Protein AF-A0A2E7P1J6-F1 (afdb_monomer)

Radius of gyration: 19.63 Å; Cα contacts (8 Å, |Δi|>4): 884; chains: 1; bounding box: 52×34×56 Å

Solvent-accessible surface area (backbone atoms only — not comparable to full-atom values): 12004 Å² total; per-residue (Å²): 83,51,63,49,62,40,80,44,77,60,47,75,57,63,41,79,48,47,21,48,86,37,53,67,9,29,45,28,32,47,81,33,56,98,42,47,33,33,41,32,59,37,90,90,64,21,20,37,4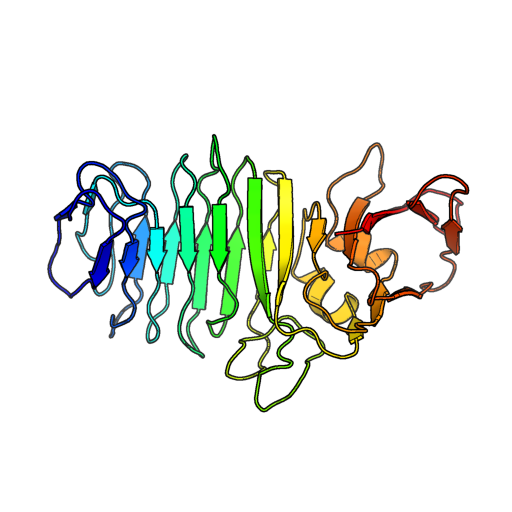2,40,32,28,33,62,23,39,75,40,62,52,40,27,43,32,31,14,39,70,22,32,23,37,43,33,32,24,55,48,41,18,47,42,32,48,26,33,68,76,15,49,31,40,41,34,29,57,19,9,80,51,68,48,21,34,38,39,48,29,34,11,27,30,31,35,40,38,52,27,36,39,36,36,39,36,39,34,14,22,5,37,77,10,90,70,28,53,41,69,38,48,10,11,36,73,73,35,44,67,12,67,64,34,38,42,23,67,55,33,52,16,32,44,32,40,40,45,49,28,66,50,45,46,40,81,61,42,20,90,36,30,29,17,28,41,28,43,35,46,47,72,38,73,51,19,34,38,35,42,42,54,64,31,30,46,43,21,16,24,86,40,92,75,83,20,11,32,26,33,41,32,26,37,92,57,43,46,84,44,81,49,73,64,85,72,35,47,74,46,75,46,88,98,61,56,37,37,39,26,25,44,82,85,72,44,66,45,15,33,40,37,56,43,76,108

Foldseek 3Di:
DDQEEEEAEFAQDQEEDARPDHYAYEYEPAAWDDWEKEAEPAPPPFIPITRRNNYHYHRHAEYHGYQHEEYEYYGDQAAYEYEYHHQAYAYEYEHNAHPDDEHEYHQLHYNAYAYDYAADHYEYEFELQCCEPVHGHQEGHNNDHNHHHYQAEHQQRYAYEYEYDNADLEHELVRYLQRAARYAEDEPQNDANYEYEDELVSQLSHFYDDDDQEGEYEYEYAPRYHYDYDYDDQKDWDDDPPAQKIFIADPVRDTHYMYHYDYD

Structure (mmCIF, N/CA/C/O backbone):
data_AF-A0A2E7P1J6-F1
#
_entry.id   AF-A0A2E7P1J6-F1
#
loop_
_atom_site.group_PDB
_atom_site.id
_atom_site.type_symbol
_atom_site.label_atom_id
_atom_site.label_alt_id
_atom_site.label_comp_id
_atom_site.label_asym_id
_atom_site.label_entity_id
_atom_site.label_seq_id
_atom_site.pdbx_PDB_ins_code
_atom_site.Cartn_x
_atom_site.Cartn_y
_atom_site.Cartn_z
_atom_site.occupancy
_atom_site.B_iso_or_equiv
_atom_site.auth_seq_id
_atom_site.auth_comp_id
_atom_site.auth_asym_id
_atom_site.auth_atom_id
_atom_site.pdbx_PDB_model_num
ATOM 1 N N . GLY A 1 1 ? 4.516 -8.876 -24.650 1.00 94.25 1 GLY A N 1
ATOM 2 C CA . GLY A 1 1 ? 4.424 -10.133 -23.935 1.00 94.25 1 GLY A CA 1
ATOM 3 C C . GLY A 1 1 ? 3.497 -11.011 -24.723 1.00 94.25 1 GLY A C 1
ATOM 4 O O . GLY A 1 1 ? 3.455 -10.906 -25.951 1.00 94.25 1 GLY A O 1
ATOM 5 N N . SER A 1 2 ? 2.804 -11.882 -24.017 1.00 95.31 2 SER A N 1
ATOM 6 C CA . SER A 1 2 ? 1.833 -12.849 -24.479 1.00 95.31 2 SER A CA 1
ATOM 7 C C . SER A 1 2 ? 0.409 -12.278 -24.350 1.00 95.31 2 SER A C 1
ATOM 9 O O . SER A 1 2 ? 0.192 -11.077 -24.490 1.00 95.31 2 SER A O 1
ATOM 11 N N . ALA A 1 3 ? -0.590 -13.147 -24.197 1.00 95.69 3 ALA A N 1
ATOM 12 C CA . ALA A 1 3 ? -1.958 -12.752 -23.848 1.00 95.69 3 ALA A CA 1
ATOM 13 C C . ALA A 1 3 ? -2.278 -12.997 -22.359 1.00 95.69 3 ALA A C 1
ATOM 15 O O . ALA A 1 3 ? -3.401 -12.742 -21.924 1.00 95.69 3 ALA A O 1
ATOM 16 N N . GLY A 1 4 ? -1.333 -13.580 -21.613 1.00 96.44 4 GLY A N 1
ATOM 17 C CA . GLY A 1 4 ? -1.418 -13.771 -20.168 1.00 96.44 4 GLY A CA 1
ATOM 18 C C . GLY A 1 4 ? -0.622 -12.701 -19.427 1.00 96.44 4 GLY A C 1
ATOM 19 O O . GLY A 1 4 ? -0.021 -11.840 -20.049 1.00 96.44 4 GLY A O 1
ATOM 20 N N . SER A 1 5 ? -0.615 -12.770 -18.096 1.00 97.81 5 SER A N 1
ATOM 21 C CA . SER A 1 5 ? 0.181 -11.858 -17.270 1.00 97.81 5 SER A CA 1
ATOM 22 C C . SER A 1 5 ? 1.670 -12.185 -17.371 1.00 97.81 5 SER A C 1
ATOM 24 O O . SER A 1 5 ? 2.091 -13.261 -16.941 1.00 97.81 5 SER A O 1
ATOM 26 N N . ASP A 1 6 ? 2.459 -11.246 -17.878 1.00 98.06 6 ASP A N 1
ATOM 27 C CA . ASP A 1 6 ? 3.909 -11.353 -17.964 1.00 98.06 6 ASP A CA 1
ATOM 28 C C . ASP A 1 6 ? 4.623 -10.447 -16.951 1.00 98.06 6 ASP A C 1
ATOM 30 O O . ASP A 1 6 ? 4.123 -9.398 -16.535 1.00 98.06 6 ASP A O 1
ATOM 34 N N . THR A 1 7 ? 5.853 -10.828 -16.605 1.00 98.19 7 THR A N 1
ATOM 35 C CA . THR A 1 7 ? 6.785 -9.976 -15.858 1.00 98.19 7 THR A CA 1
ATOM 36 C C . THR A 1 7 ? 7.995 -9.670 -16.728 1.00 98.19 7 THR A C 1
ATOM 38 O O . THR A 1 7 ? 8.726 -10.573 -17.138 1.00 98.19 7 THR A O 1
ATOM 41 N N . PHE A 1 8 ? 8.229 -8.388 -16.983 1.00 98.69 8 PHE A N 1
ATOM 42 C CA . PHE A 1 8 ? 9.415 -7.884 -17.662 1.00 98.69 8 PHE A CA 1
ATOM 43 C C . PHE A 1 8 ? 10.420 -7.406 -16.623 1.00 98.69 8 PHE A C 1
ATOM 45 O O . PHE A 1 8 ? 10.102 -6.531 -15.825 1.00 98.69 8 PHE A O 1
ATOM 52 N N . TYR A 1 9 ? 11.639 -7.935 -16.653 1.00 98.50 9 TYR A N 1
ATOM 53 C CA . TYR A 1 9 ? 12.737 -7.393 -15.857 1.00 98.50 9 TYR A CA 1
ATOM 54 C C . TYR A 1 9 ? 13.474 -6.333 -16.669 1.00 98.50 9 TYR A C 1
ATOM 56 O O . TYR A 1 9 ? 14.020 -6.633 -17.735 1.00 98.50 9 TYR A O 1
ATOM 64 N N . ALA A 1 10 ? 13.455 -5.100 -16.172 1.00 98.25 10 ALA A N 1
ATOM 65 C CA . ALA A 1 10 ? 14.107 -3.973 -16.810 1.00 98.25 10 ALA A CA 1
ATOM 66 C C . ALA A 1 10 ? 15.633 -4.037 -16.670 1.00 98.25 10 ALA A C 1
ATOM 68 O O . ALA A 1 10 ? 16.184 -4.738 -15.818 1.00 98.25 10 ALA A O 1
ATOM 69 N N . ASN A 1 11 ? 16.310 -3.310 -17.551 1.00 97.12 11 ASN A N 1
ATOM 70 C CA . ASN A 1 11 ? 17.756 -3.135 -17.570 1.00 97.12 11 ASN A CA 1
ATOM 71 C C . ASN A 1 11 ? 18.074 -1.700 -18.014 1.00 97.12 11 ASN A C 1
ATOM 73 O O . ASN A 1 11 ? 17.169 -0.938 -18.321 1.00 97.12 11 ASN A O 1
ATOM 77 N N . SER A 1 12 ? 19.354 -1.351 -18.112 1.00 96.75 12 SER A N 1
ATOM 78 C CA . SER A 1 12 ? 19.800 0.015 -18.416 1.00 96.75 12 SER A CA 1
ATOM 79 C C . SER A 1 12 ? 19.530 0.529 -19.839 1.00 96.75 12 SER A C 1
ATOM 81 O O . SER A 1 12 ? 19.856 1.681 -20.137 1.00 96.75 12 SER A O 1
ATOM 83 N N . ALA A 1 13 ? 18.991 -0.291 -20.746 1.00 98.00 13 ALA A N 1
ATOM 84 C CA . ALA A 1 13 ? 18.590 0.168 -22.072 1.00 98.00 13 ALA A CA 1
ATOM 85 C C . ALA A 1 13 ? 17.269 0.948 -22.005 1.00 98.00 13 ALA A C 1
ATOM 87 O O . ALA A 1 13 ? 16.435 0.678 -21.156 1.00 98.00 13 ALA A O 1
ATOM 88 N N . ALA A 1 14 ? 17.039 1.863 -22.950 1.00 98.06 14 ALA A N 1
ATOM 89 C CA . ALA A 1 14 ? 15.722 2.472 -23.125 1.00 98.06 14 ALA A CA 1
ATOM 90 C C . ALA A 1 14 ? 14.781 1.469 -23.813 1.00 98.06 14 ALA A C 1
ATOM 92 O O . ALA A 1 14 ? 14.935 1.179 -25.005 1.00 98.06 14 ALA A O 1
ATOM 93 N N . ASN A 1 15 ? 13.829 0.918 -23.064 1.00 98.44 15 ASN A N 1
ATOM 94 C CA . ASN A 1 15 ? 12.966 -0.168 -23.509 1.00 98.44 15 ASN A CA 1
ATOM 95 C C . ASN A 1 15 ? 11.578 0.315 -23.951 1.00 98.44 15 ASN A C 1
ATOM 97 O O . ASN A 1 15 ? 11.028 1.316 -23.490 1.00 98.44 15 ASN A O 1
ATOM 101 N N . VAL A 1 16 ? 10.953 -0.481 -24.817 1.00 98.00 16 VAL A N 1
ATOM 102 C CA . VAL A 1 16 ? 9.510 -0.416 -25.068 1.00 98.00 16 VAL A CA 1
ATOM 103 C C . VAL A 1 16 ? 8.899 -1.694 -24.513 1.00 98.00 16 VAL A C 1
ATOM 105 O O . VAL A 1 16 ? 8.920 -2.738 -25.168 1.00 98.00 16 VAL A O 1
ATOM 108 N N . PHE A 1 17 ? 8.368 -1.626 -23.294 1.00 98.38 17 PHE A N 1
ATOM 109 C CA . PHE A 1 17 ? 7.662 -2.748 -22.687 1.00 98.38 17 PHE A CA 1
ATOM 110 C C . PHE A 1 17 ? 6.234 -2.786 -23.211 1.00 98.38 17 PHE A C 1
ATOM 112 O O . PHE A 1 17 ? 5.425 -1.902 -22.935 1.00 98.38 17 PHE A O 1
ATOM 119 N N . ASN A 1 18 ? 5.926 -3.821 -23.984 1.00 97.75 18 ASN A N 1
ATOM 120 C CA . ASN A 1 18 ? 4.584 -4.080 -24.483 1.00 97.75 18 ASN A CA 1
ATOM 121 C C . ASN A 1 18 ? 4.053 -5.335 -23.794 1.00 97.75 18 ASN A C 1
ATOM 123 O O . ASN A 1 18 ? 4.638 -6.393 -24.003 1.00 97.75 18 ASN A O 1
ATOM 127 N N . GLY A 1 19 ? 2.988 -5.220 -23.001 1.00 97.12 19 GLY A N 1
ATOM 128 C CA . GLY A 1 19 ? 2.327 -6.329 -22.305 1.00 97.12 19 GLY A CA 1
ATOM 129 C C . GLY A 1 19 ? 1.715 -7.334 -23.275 1.00 97.12 19 GLY A C 1
ATOM 130 O O . GLY A 1 19 ? 2.044 -8.512 -23.251 1.00 97.12 19 GLY A O 1
ATOM 131 N N . GLY A 1 20 ? 1.031 -6.846 -24.307 1.00 95.56 20 GLY A N 1
ATOM 132 C CA . GLY A 1 20 ? 0.382 -7.667 -25.323 1.00 95.56 20 GLY A CA 1
ATOM 133 C C . GLY A 1 20 ? -1.121 -7.419 -25.351 1.00 95.56 20 GLY A C 1
ATOM 134 O O . GLY A 1 20 ? -1.580 -6.307 -25.098 1.00 95.56 20 GLY A O 1
ATOM 135 N N . ALA A 1 21 ? -1.894 -8.436 -25.735 1.00 88.44 21 ALA A N 1
ATOM 136 C CA . ALA A 1 21 ? -3.334 -8.296 -25.985 1.00 88.44 21 ALA A CA 1
ATOM 137 C C . ALA A 1 21 ? -4.217 -8.493 -24.735 1.00 88.44 21 ALA A C 1
ATOM 139 O O . ALA A 1 21 ? -5.440 -8.404 -24.832 1.00 88.44 21 ALA A O 1
ATOM 140 N N . GLY A 1 22 ? -3.622 -8.786 -23.581 1.00 85.38 22 GLY A N 1
ATOM 141 C CA . GLY A 1 22 ? -4.321 -9.032 -22.325 1.00 85.38 22 GLY A CA 1
ATOM 142 C C . GLY A 1 22 ? -3.350 -9.498 -21.247 1.00 85.38 22 GLY A C 1
ATOM 143 O O . GLY A 1 22 ? -2.177 -9.692 -21.537 1.00 85.38 22 GLY A O 1
ATOM 144 N N . GLY A 1 23 ? -3.862 -9.694 -20.032 1.00 91.50 23 GLY A N 1
ATOM 145 C CA . GLY A 1 23 ? -3.048 -10.000 -18.856 1.00 91.50 23 GLY A CA 1
ATOM 146 C C . GLY A 1 23 ? -2.915 -8.810 -17.908 1.00 91.50 23 GLY A C 1
ATOM 147 O O . GLY A 1 23 ? -3.362 -7.701 -18.194 1.00 91.50 23 GLY A O 1
ATOM 148 N N . SER A 1 24 ? -2.346 -9.071 -16.734 1.00 95.62 24 SER A N 1
ATOM 149 C CA . SER A 1 24 ? -1.928 -8.044 -15.777 1.00 95.62 24 SER A CA 1
ATOM 150 C C . SER A 1 24 ? -0.404 -7.995 -15.784 1.00 95.62 24 SER A C 1
ATOM 152 O O . SER A 1 24 ? 0.263 -8.644 -14.978 1.00 95.62 24 SER A O 1
ATOM 154 N N . ASP A 1 25 ? 0.133 -7.289 -16.774 1.00 98.38 25 ASP A N 1
ATOM 155 C CA . ASP A 1 25 ? 1.567 -7.254 -17.042 1.00 98.38 25 ASP A CA 1
ATOM 156 C C . ASP A 1 25 ? 2.313 -6.329 -16.084 1.00 98.38 25 ASP A C 1
ATOM 158 O O . ASP A 1 25 ? 1.836 -5.244 -15.733 1.00 98.38 25 ASP A O 1
ATOM 162 N N . THR A 1 26 ? 3.513 -6.753 -15.691 1.00 98.75 26 THR A N 1
ATOM 163 C CA . THR A 1 26 ? 4.356 -6.068 -14.708 1.00 98.75 26 THR A CA 1
ATOM 164 C C . THR A 1 26 ? 5.701 -5.708 -15.309 1.00 98.75 26 THR A C 1
ATOM 166 O O . THR A 1 26 ? 6.393 -6.575 -15.839 1.00 98.75 26 THR A O 1
ATOM 169 N N . VAL A 1 27 ? 6.117 -4.451 -15.167 1.00 98.88 27 VAL A N 1
ATOM 170 C CA . VAL A 1 27 ? 7.527 -4.083 -15.343 1.00 98.88 27 VAL A CA 1
ATOM 171 C C . VAL A 1 27 ? 8.195 -4.033 -13.976 1.00 98.88 27 VAL A C 1
ATOM 173 O O . VAL A 1 27 ? 7.730 -3.352 -13.061 1.00 98.88 27 VAL A O 1
ATOM 176 N N . SER A 1 28 ? 9.278 -4.787 -13.844 1.00 98.81 28 SER A N 1
ATOM 177 C CA . SER A 1 28 ? 10.055 -4.955 -12.628 1.00 98.81 28 SER A CA 1
ATOM 178 C C . SER A 1 28 ? 11.430 -4.319 -12.766 1.00 98.81 28 SER A C 1
ATOM 180 O O . SER A 1 28 ? 12.240 -4.719 -13.603 1.00 98.81 28 SER A O 1
ATOM 182 N N . TYR A 1 29 ? 11.711 -3.372 -11.877 1.00 98.81 29 TYR A N 1
ATOM 183 C CA . TYR A 1 29 ? 13.023 -2.760 -11.685 1.00 98.81 29 TYR A CA 1
ATOM 184 C C . TYR A 1 29 ? 13.810 -3.423 -10.550 1.00 98.81 29 TYR A C 1
ATOM 186 O O . TYR A 1 29 ? 14.772 -2.835 -10.056 1.00 98.81 29 TYR A O 1
ATOM 194 N N . LEU A 1 30 ? 13.428 -4.640 -10.135 1.00 98.69 30 LEU A N 1
ATOM 195 C CA . LEU A 1 30 ? 13.953 -5.341 -8.956 1.00 98.69 30 LEU A CA 1
ATOM 196 C C . LEU A 1 30 ? 15.486 -5.322 -8.860 1.00 98.69 30 LEU A C 1
ATOM 198 O O . LEU A 1 30 ? 16.040 -5.157 -7.771 1.00 98.69 30 LEU A O 1
ATOM 202 N N . TYR A 1 31 ? 16.162 -5.467 -10.001 1.00 98.12 31 TYR A N 1
ATOM 203 C CA . TYR A 1 31 ? 17.618 -5.569 -10.099 1.00 98.12 31 TYR A CA 1
ATOM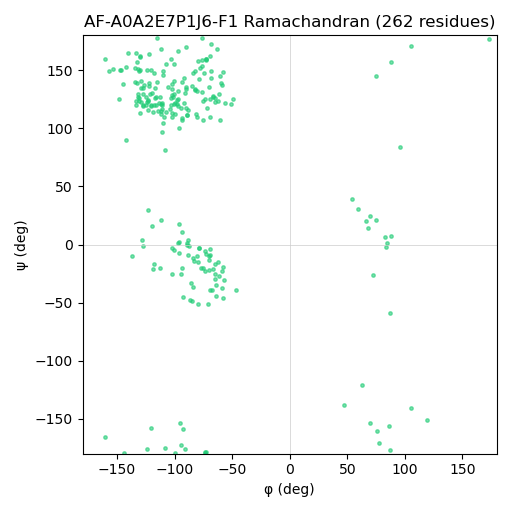 204 C C . TYR A 1 31 ? 18.335 -4.251 -10.418 1.00 98.12 31 TYR A C 1
ATOM 206 O O . TYR A 1 31 ? 19.559 -4.262 -10.530 1.00 98.12 31 TYR A O 1
ATOM 214 N N . SER A 1 32 ? 17.617 -3.128 -10.532 1.00 98.19 32 SER A N 1
ATOM 215 C CA . SER A 1 32 ? 18.233 -1.828 -10.821 1.00 98.19 32 SER A CA 1
ATOM 216 C C . SER A 1 32 ? 19.235 -1.443 -9.738 1.00 98.19 32 SER A C 1
ATOM 218 O O . SER A 1 32 ? 18.974 -1.630 -8.544 1.00 98.19 32 SER A O 1
ATOM 220 N N . THR A 1 33 ? 20.376 -0.891 -10.150 1.00 97.12 33 THR A N 1
ATOM 221 C CA . THR A 1 33 ? 21.454 -0.438 -9.262 1.00 97.12 33 THR A CA 1
ATOM 222 C C . THR A 1 33 ? 21.961 0.951 -9.659 1.00 97.12 33 THR A C 1
ATOM 224 O O . THR A 1 33 ? 21.695 1.458 -10.746 1.00 97.12 33 THR A O 1
ATOM 227 N N . GLY A 1 34 ? 22.712 1.597 -8.764 1.00 95.38 34 GLY A N 1
ATOM 228 C CA . GLY A 1 34 ? 23.424 2.846 -9.049 1.00 95.38 34 GLY A CA 1
ATOM 229 C C . GLY A 1 34 ? 22.609 4.122 -8.826 1.00 95.38 34 GLY A C 1
ATOM 230 O O . GLY A 1 34 ? 23.029 4.963 -8.040 1.00 95.38 34 GLY A O 1
ATOM 231 N N . SER A 1 35 ? 21.474 4.302 -9.504 1.00 97.50 35 SER A N 1
ATOM 232 C CA . SER A 1 35 ? 20.640 5.515 -9.388 1.00 97.50 35 SER A CA 1
ATOM 233 C C . SER A 1 35 ? 19.173 5.182 -9.149 1.00 97.50 35 SER A C 1
ATOM 235 O O . SER A 1 35 ? 18.691 4.160 -9.625 1.00 97.50 35 SER A O 1
ATOM 237 N N . ALA A 1 36 ? 18.471 6.067 -8.436 1.00 98.50 36 ALA A N 1
ATOM 238 C CA . ALA A 1 36 ? 17.036 5.950 -8.198 1.00 98.50 36 ALA A CA 1
ATOM 239 C C . ALA A 1 36 ? 16.244 5.896 -9.513 1.00 98.50 36 ALA A C 1
ATOM 241 O O . ALA A 1 36 ? 16.634 6.515 -10.510 1.00 98.50 36 ALA A O 1
ATOM 242 N N . ILE A 1 37 ? 15.121 5.182 -9.486 1.00 98.81 37 ILE A N 1
ATOM 243 C CA . ILE A 1 37 ? 14.233 5.015 -10.638 1.00 98.81 37 ILE A CA 1
ATOM 244 C C . ILE A 1 37 ? 12.924 5.766 -10.424 1.00 98.81 37 ILE A C 1
ATOM 246 O O . ILE A 1 37 ? 12.409 5.874 -9.310 1.00 98.81 37 ILE A O 1
ATOM 250 N N . THR A 1 38 ? 12.369 6.286 -11.511 1.00 98.81 38 THR A N 1
ATOM 251 C CA . THR A 1 38 ? 11.013 6.831 -11.570 1.00 98.81 38 THR A CA 1
ATOM 252 C C . THR A 1 38 ? 10.286 6.175 -12.731 1.00 98.81 38 THR A C 1
ATOM 254 O O . THR A 1 38 ? 10.712 6.313 -13.874 1.00 98.81 38 THR A O 1
ATOM 257 N N . ALA A 1 39 ? 9.187 5.484 -12.450 1.00 98.81 39 ALA A N 1
ATOM 258 C CA . ALA A 1 39 ? 8.377 4.787 -13.439 1.00 98.81 39 ALA A CA 1
ATOM 259 C C . ALA A 1 39 ? 6.912 5.217 -13.318 1.00 98.81 39 ALA A C 1
ATOM 261 O O . ALA A 1 39 ? 6.340 5.211 -12.226 1.00 98.81 39 ALA A O 1
ATOM 262 N N . SER A 1 40 ? 6.303 5.600 -14.440 1.00 98.62 40 SER A N 1
ATOM 263 C CA . SER A 1 40 ? 4.919 6.064 -14.486 1.00 98.62 40 SER A CA 1
ATOM 264 C C . SER A 1 40 ? 4.133 5.411 -15.618 1.00 98.62 40 SER A C 1
ATOM 266 O O . SER A 1 40 ? 4.492 5.536 -16.789 1.00 98.62 40 SER A O 1
ATOM 268 N N . LEU A 1 41 ? 3.021 4.762 -15.266 1.00 98.44 41 LEU A N 1
ATOM 269 C CA . LEU A 1 41 ? 2.065 4.178 -16.213 1.00 98.44 41 LEU A CA 1
ATOM 270 C C . LEU A 1 41 ? 1.130 5.225 -16.837 1.00 98.44 41 LEU A C 1
ATOM 272 O O . LEU A 1 41 ? 0.298 4.882 -17.684 1.00 98.44 41 LEU A O 1
ATOM 276 N N . VAL A 1 42 ? 1.234 6.495 -16.427 1.00 97.06 42 VAL A N 1
ATOM 277 C CA . VAL A 1 42 ? 0.508 7.597 -17.064 1.00 97.06 42 VAL A CA 1
ATOM 278 C C . VAL A 1 42 ? 0.958 7.698 -18.518 1.00 97.06 42 VAL A C 1
ATOM 280 O O . VAL A 1 42 ? 2.152 7.747 -18.818 1.00 97.06 42 VAL A O 1
ATOM 283 N N . SER A 1 43 ? -0.011 7.734 -19.434 1.00 94.25 43 SER A N 1
ATOM 284 C CA . SER A 1 43 ? 0.247 7.753 -20.874 1.00 94.25 43 SER A CA 1
ATOM 285 C C . SER A 1 43 ? 1.251 8.846 -21.254 1.00 94.25 43 SER A C 1
ATOM 287 O O . SER A 1 43 ? 1.002 10.031 -21.037 1.00 94.25 43 SER A O 1
ATOM 289 N N . GLY A 1 44 ? 2.370 8.440 -21.857 1.00 92.06 44 GLY A N 1
ATOM 290 C CA . GLY A 1 44 ? 3.431 9.337 -22.321 1.00 92.06 44 GLY A CA 1
ATOM 291 C C . GLY A 1 44 ? 4.450 9.769 -21.260 1.00 92.06 44 GLY A C 1
ATOM 292 O O . GLY A 1 44 ? 5.389 10.472 -21.619 1.00 92.06 44 GLY A O 1
ATOM 293 N N . ALA A 1 45 ? 4.306 9.358 -19.995 1.00 95.56 45 ALA A N 1
ATOM 294 C CA . ALA A 1 45 ? 5.275 9.677 -18.945 1.00 95.56 45 ALA A CA 1
ATOM 295 C C . ALA A 1 45 ? 6.510 8.760 -18.997 1.00 95.56 45 ALA A C 1
ATOM 297 O O . ALA A 1 45 ? 7.633 9.256 -19.037 1.00 95.56 45 ALA A O 1
ATOM 298 N N . GLY A 1 46 ? 6.303 7.437 -19.043 1.00 96.75 46 GLY A N 1
ATOM 299 C CA . GLY A 1 46 ? 7.389 6.463 -19.173 1.00 96.75 46 GLY A CA 1
ATOM 300 C C . GLY A 1 46 ? 8.279 6.357 -17.930 1.00 96.75 46 GLY A C 1
ATOM 301 O O . GLY A 1 46 ? 7.833 6.575 -16.798 1.00 96.75 46 GLY A O 1
ATOM 302 N N . GLY A 1 47 ? 9.527 5.948 -18.141 1.00 98.38 47 GLY A N 1
ATOM 303 C CA . GLY A 1 47 ? 10.547 5.807 -17.110 1.00 98.38 47 GLY A CA 1
ATOM 304 C C . GLY A 1 47 ? 11.667 6.850 -17.213 1.00 98.38 47 GLY A C 1
ATOM 305 O O . GLY A 1 47 ? 12.036 7.318 -18.294 1.00 98.38 47 GLY A O 1
ATOM 306 N N . SER A 1 48 ? 12.240 7.210 -16.065 1.00 98.31 48 SER A N 1
ATOM 307 C CA . SER A 1 48 ? 13.410 8.085 -15.957 1.00 98.31 48 SER A CA 1
ATOM 308 C C . SER A 1 48 ? 14.296 7.696 -14.770 1.00 98.31 48 SER A C 1
ATOM 310 O O . SER A 1 48 ? 13.802 7.205 -13.756 1.00 98.31 48 SER A O 1
ATOM 312 N N . GLY A 1 49 ? 15.604 7.946 -14.886 1.00 97.62 49 GLY A N 1
ATOM 313 C CA . GLY A 1 49 ? 16.588 7.616 -13.849 1.00 97.62 49 GLY A CA 1
ATOM 314 C C . GLY A 1 49 ? 16.920 6.121 -13.776 1.00 97.62 49 GLY A C 1
ATOM 315 O O . GLY A 1 49 ? 16.065 5.273 -14.021 1.00 97.62 49 GLY A O 1
ATOM 316 N N . GLY A 1 50 ? 18.180 5.803 -13.460 1.00 97.25 50 GLY A N 1
ATOM 317 C CA . GLY A 1 50 ? 18.672 4.421 -13.390 1.00 97.25 50 GLY A CA 1
ATOM 318 C C . GLY A 1 50 ? 18.265 3.586 -14.609 1.00 97.25 50 GLY A C 1
ATOM 319 O O . GLY A 1 50 ? 18.254 4.086 -15.736 1.00 97.25 50 GLY A O 1
ATOM 320 N N . ASP A 1 51 ? 17.865 2.341 -14.356 1.00 98.56 51 ASP A N 1
ATOM 321 C CA . ASP A 1 51 ? 17.386 1.419 -15.392 1.00 98.56 51 ASP A CA 1
ATOM 322 C C . ASP A 1 51 ? 16.014 1.790 -15.973 1.00 98.56 51 ASP A C 1
ATOM 324 O O . ASP A 1 51 ? 15.621 1.222 -16.977 1.00 98.56 51 ASP A O 1
ATOM 328 N N . ALA A 1 52 ? 15.284 2.753 -15.399 1.00 98.56 52 ALA A N 1
ATOM 329 C CA . ALA A 1 52 ? 14.035 3.232 -15.994 1.00 98.56 52 ALA A CA 1
ATOM 330 C C . ALA A 1 52 ? 14.266 4.251 -17.120 1.00 98.56 52 ALA A C 1
ATOM 332 O O . ALA A 1 52 ? 13.322 4.646 -17.800 1.00 98.56 52 ALA A O 1
ATOM 333 N N . SER A 1 53 ? 15.496 4.740 -17.311 1.00 98.50 53 SER A N 1
ATOM 334 C CA . SER A 1 53 ? 15.782 5.873 -18.192 1.00 98.50 53 SER A CA 1
ATOM 335 C C . SER A 1 53 ? 15.394 5.635 -19.656 1.00 98.50 53 SER A C 1
ATOM 337 O O . SER A 1 53 ? 16.117 4.985 -20.407 1.00 98.50 53 SER A O 1
ATOM 339 N N . GLY A 1 54 ? 14.320 6.296 -20.098 1.00 98.25 54 GLY A N 1
ATOM 340 C CA . GLY A 1 54 ? 13.846 6.233 -21.482 1.00 98.25 54 GLY A CA 1
ATOM 341 C C . GLY A 1 54 ? 12.883 5.078 -21.753 1.00 98.25 54 GLY A C 1
ATOM 342 O O . GLY A 1 54 ? 12.507 4.873 -22.907 1.00 98.25 54 GLY A O 1
ATOM 343 N N . ASP A 1 55 ? 12.468 4.354 -20.713 1.00 98.75 55 ASP A N 1
ATOM 344 C CA . ASP A 1 55 ? 11.486 3.286 -20.842 1.00 98.75 55 ASP A CA 1
ATOM 345 C C . ASP A 1 55 ? 10.093 3.825 -21.182 1.00 98.75 55 ASP A C 1
ATOM 347 O O . ASP A 1 55 ? 9.680 4.909 -20.763 1.00 98.75 55 ASP A O 1
ATOM 351 N N . SER A 1 56 ? 9.328 3.026 -21.918 1.00 98.38 56 SER A N 1
ATOM 352 C CA . SER A 1 56 ? 7.926 3.288 -22.237 1.00 98.38 56 SER A CA 1
ATOM 353 C C . SER A 1 56 ? 7.077 2.038 -22.046 1.00 98.38 56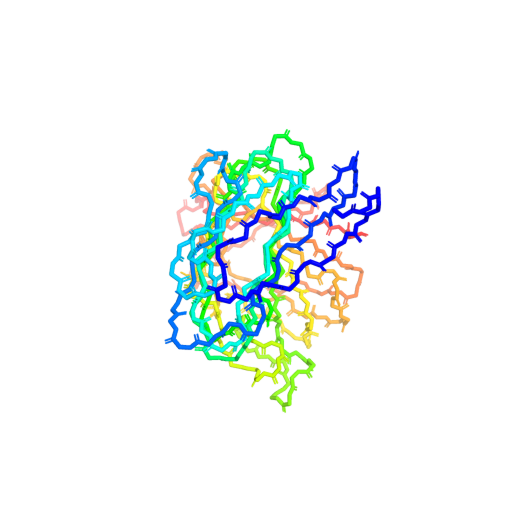 SER A C 1
ATOM 355 O O . SER A 1 56 ? 7.558 0.911 -22.185 1.00 98.38 56 SER A O 1
ATOM 357 N N . TYR A 1 57 ? 5.798 2.249 -21.730 1.00 98.19 57 TYR A N 1
ATOM 358 C CA . TYR A 1 57 ? 4.886 1.186 -21.319 1.00 98.19 57 TYR A CA 1
ATOM 359 C C . TYR A 1 57 ? 3.641 1.164 -22.204 1.00 98.19 57 TYR A C 1
ATOM 361 O O . TYR A 1 57 ? 2.943 2.169 -22.345 1.00 98.19 57 TYR A O 1
ATOM 369 N N . VAL A 1 58 ? 3.340 0.001 -22.776 1.00 96.38 58 VAL A N 1
ATOM 370 C CA . VAL A 1 58 ? 2.136 -0.264 -23.569 1.00 96.38 58 VAL A CA 1
ATOM 371 C C . VAL A 1 58 ? 1.460 -1.502 -22.999 1.00 96.38 58 VAL A C 1
ATOM 373 O O . VAL A 1 58 ? 2.061 -2.569 -22.973 1.00 96.38 58 VAL A O 1
ATOM 376 N N . GLY A 1 59 ? 0.218 -1.375 -22.531 1.00 95.44 59 GLY A N 1
ATOM 377 C CA . GLY A 1 59 ? -0.508 -2.506 -21.939 1.00 95.44 59 GLY A CA 1
ATOM 378 C C . GLY A 1 59 ? 0.089 -3.026 -20.625 1.00 95.44 59 GLY A C 1
ATOM 379 O O . GLY A 1 59 ? -0.181 -4.157 -20.259 1.00 95.44 59 GLY A O 1
ATOM 380 N N . ILE A 1 60 ? 0.900 -2.226 -19.922 1.00 98.19 60 ILE A N 1
ATOM 381 C CA . ILE A 1 60 ? 1.441 -2.579 -18.602 1.00 98.19 60 ILE A CA 1
ATOM 382 C C . ILE A 1 60 ? 0.491 -2.074 -17.517 1.00 98.19 60 ILE A C 1
ATOM 384 O O . ILE A 1 60 ? 0.095 -0.906 -17.534 1.00 98.19 60 ILE A O 1
ATOM 388 N N . ALA A 1 61 ? 0.139 -2.950 -16.578 1.00 97.19 61 ALA A N 1
ATOM 389 C CA . ALA A 1 61 ? -0.778 -2.646 -15.482 1.00 97.19 61 ALA A CA 1
ATOM 390 C C . ALA A 1 61 ? -0.051 -2.401 -14.155 1.00 97.19 61 ALA A C 1
ATOM 392 O O . ALA A 1 61 ? -0.576 -1.695 -13.296 1.00 97.19 61 ALA A O 1
ATOM 393 N N . ASN A 1 62 ? 1.146 -2.965 -13.984 1.00 98.56 62 ASN A N 1
ATOM 394 C CA . ASN A 1 62 ? 1.812 -3.043 -12.690 1.00 98.56 62 ASN A CA 1
ATOM 395 C C . ASN A 1 62 ? 3.268 -2.580 -12.767 1.00 98.56 62 ASN A C 1
ATOM 397 O O . ASN A 1 62 ? 3.944 -2.752 -13.785 1.00 98.56 62 ASN A O 1
ATOM 401 N N . LEU A 1 63 ? 3.765 -2.055 -11.648 1.00 98.88 63 LEU A N 1
ATOM 402 C CA . LEU A 1 63 ? 5.163 -1.674 -11.476 1.00 98.88 63 LEU A CA 1
ATOM 403 C C . LEU A 1 63 ? 5.724 -2.278 -10.189 1.00 98.88 63 LEU A C 1
ATOM 405 O O . LEU A 1 63 ? 5.123 -2.188 -9.116 1.00 98.88 63 LEU A O 1
ATOM 409 N N . GLU A 1 64 ? 6.920 -2.842 -10.288 1.00 98.88 64 GLU A N 1
ATOM 410 C CA . GLU A 1 64 ? 7.713 -3.290 -9.147 1.00 98.88 64 GLU A CA 1
ATOM 411 C C . GLU A 1 6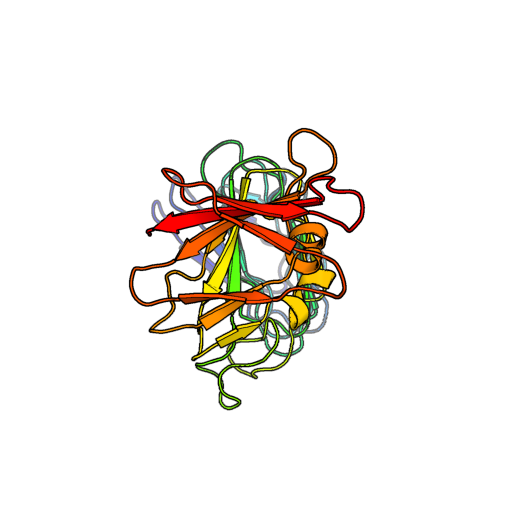4 ? 9.011 -2.477 -9.082 1.00 98.88 64 GLU A C 1
ATOM 413 O O . GLU A 1 64 ? 9.739 -2.365 -10.069 1.00 98.88 64 GLU A O 1
ATOM 418 N N . GLY A 1 65 ? 9.276 -1.877 -7.920 1.00 98.75 65 GLY A N 1
ATOM 419 C CA . GLY A 1 65 ? 10.472 -1.077 -7.664 1.00 98.75 65 GLY A CA 1
ATOM 420 C C . GLY A 1 65 ? 11.740 -1.918 -7.512 1.00 98.75 65 GLY A C 1
ATOM 421 O O . GLY A 1 65 ? 11.721 -3.146 -7.590 1.00 98.75 65 GLY A O 1
ATOM 422 N N . SER A 1 66 ? 12.861 -1.244 -7.267 1.00 98.62 66 SER A N 1
ATOM 423 C CA . SER A 1 66 ? 14.151 -1.900 -7.044 1.00 98.62 66 SER A CA 1
ATOM 424 C C . SER A 1 66 ? 14.326 -2.385 -5.610 1.00 98.62 66 SER A C 1
ATOM 426 O O . SER A 1 66 ? 13.845 -1.768 -4.662 1.00 98.62 66 SER A O 1
ATOM 428 N N . ALA A 1 67 ? 15.073 -3.478 -5.440 1.00 98.50 67 ALA A N 1
ATOM 429 C CA . ALA A 1 67 ? 15.543 -3.912 -4.129 1.00 98.50 67 ALA A CA 1
ATOM 430 C C . ALA A 1 67 ? 16.781 -3.141 -3.629 1.00 98.50 67 ALA A C 1
ATOM 432 O O . ALA A 1 67 ? 17.110 -3.235 -2.447 1.00 98.50 67 ALA A O 1
ATOM 433 N N . ASN A 1 68 ? 17.474 -2.408 -4.508 1.00 98.38 68 ASN A N 1
ATOM 434 C CA . ASN A 1 68 ? 18.788 -1.817 -4.226 1.00 98.38 68 ASN A CA 1
ATOM 435 C C . ASN A 1 68 ? 18.812 -0.286 -4.304 1.00 98.38 68 ASN A C 1
ATOM 437 O O . ASN A 1 68 ? 19.724 0.329 -3.755 1.00 98.38 68 ASN A O 1
ATOM 441 N N . VAL A 1 69 ? 17.858 0.328 -5.005 1.00 98.69 69 VAL A N 1
ATOM 442 C CA . VAL A 1 69 ? 17.776 1.785 -5.179 1.00 98.69 69 VAL A CA 1
ATOM 443 C C . VAL A 1 69 ? 16.365 2.289 -4.913 1.00 98.69 69 VAL A C 1
ATOM 445 O O . VAL A 1 69 ? 15.387 1.550 -5.025 1.00 98.69 69 VAL A O 1
ATOM 448 N N . ASP A 1 70 ? 16.269 3.569 -4.578 1.00 98.81 70 ASP A N 1
ATOM 449 C CA . ASP A 1 70 ? 15.000 4.248 -4.342 1.00 98.81 70 ASP A CA 1
ATOM 450 C C . ASP A 1 70 ? 14.105 4.220 -5.586 1.00 98.81 70 ASP A C 1
ATOM 452 O O . ASP A 1 70 ? 14.583 4.286 -6.724 1.00 98.81 70 ASP A O 1
ATOM 456 N N . SER A 1 71 ? 12.795 4.123 -5.360 1.00 98.88 71 SER A N 1
ATOM 457 C CA . SER A 1 71 ? 11.806 3.956 -6.427 1.00 98.88 71 SER A CA 1
ATOM 458 C C . SER A 1 71 ? 10.642 4.930 -6.278 1.00 98.88 71 SER A C 1
ATOM 460 O O . SER A 1 71 ? 9.978 4.971 -5.246 1.00 98.88 71 SER A O 1
ATOM 462 N N . THR A 1 72 ? 10.340 5.678 -7.337 1.00 98.88 72 THR A N 1
ATOM 463 C CA . THR A 1 72 ? 9.080 6.424 -7.463 1.00 98.88 72 THR A CA 1
ATOM 464 C C . THR A 1 72 ? 8.194 5.732 -8.490 1.00 98.88 72 THR A C 1
ATOM 466 O O . THR A 1 72 ? 8.538 5.686 -9.669 1.00 98.88 72 THR A O 1
ATOM 469 N N . LEU A 1 73 ? 7.061 5.183 -8.055 1.00 98.94 73 LEU A N 1
ATOM 470 C CA . LEU A 1 73 ? 6.144 4.404 -8.888 1.00 98.94 73 LEU A CA 1
ATOM 471 C C . LEU A 1 73 ? 4.793 5.114 -8.978 1.00 98.94 73 LEU A C 1
ATOM 473 O O . LEU A 1 73 ? 4.183 5.428 -7.957 1.00 98.94 73 LEU A O 1
ATOM 477 N N . THR A 1 74 ? 4.319 5.365 -10.195 1.00 98.75 74 THR A N 1
ATOM 478 C CA . THR A 1 74 ? 3.029 6.021 -10.442 1.00 98.75 74 THR A CA 1
ATOM 479 C C . THR A 1 74 ? 2.144 5.152 -11.332 1.00 98.75 74 THR A C 1
ATOM 481 O O . THR A 1 74 ? 2.527 4.796 -12.446 1.00 98.75 74 THR A O 1
ATOM 484 N N . GLY A 1 75 ? 0.960 4.813 -10.831 1.00 98.31 75 GLY A N 1
ATOM 485 C CA . GLY A 1 75 ? -0.118 4.159 -11.563 1.00 98.31 75 GLY A CA 1
ATOM 486 C C . GLY A 1 75 ? -0.817 5.089 -12.558 1.00 98.31 75 GLY A C 1
ATOM 487 O O . GLY A 1 75 ? -0.451 6.253 -12.731 1.00 98.31 75 GLY A O 1
ATOM 488 N N . ASN A 1 76 ? -1.827 4.569 -13.240 1.00 97.00 76 ASN A N 1
ATOM 489 C CA . ASN A 1 76 ? -2.697 5.301 -14.151 1.00 97.00 76 ASN A CA 1
ATOM 490 C C . ASN A 1 76 ? -4.160 5.219 -13.677 1.00 97.00 76 ASN A C 1
ATOM 492 O O . ASN A 1 76 ? -4.424 5.079 -12.493 1.00 97.00 76 ASN A O 1
ATOM 496 N N . SER A 1 77 ? -5.130 5.414 -14.572 1.00 96.75 77 SER A N 1
ATOM 497 C CA . SER A 1 77 ? -6.559 5.407 -14.221 1.00 96.75 77 SER A CA 1
ATOM 498 C C . SER A 1 77 ? -7.214 4.017 -14.270 1.00 96.75 77 SER A C 1
ATOM 500 O O . SER A 1 77 ? -8.437 3.901 -14.101 1.00 96.75 77 SER A O 1
ATOM 502 N N . ALA A 1 78 ? -6.432 2.970 -14.546 1.00 96.12 78 ALA A N 1
ATOM 503 C CA . ALA A 1 78 ? -6.831 1.573 -14.408 1.00 96.12 78 ALA A CA 1
ATOM 504 C C . ALA A 1 78 ? -6.334 1.021 -13.064 1.00 96.12 78 ALA A C 1
ATOM 506 O O . ALA A 1 78 ? -5.492 1.636 -12.430 1.00 96.12 78 ALA A O 1
ATOM 507 N N . ALA A 1 79 ? -6.831 -0.144 -12.649 1.00 97.06 79 ALA A N 1
ATOM 508 C CA . ALA A 1 79 ? -6.319 -0.819 -11.461 1.00 97.06 79 ALA A CA 1
ATOM 509 C C . ALA A 1 79 ? -4.842 -1.198 -11.637 1.00 97.06 79 ALA A C 1
ATOM 511 O O . ALA A 1 79 ? -4.498 -1.926 -12.575 1.00 97.06 79 ALA A O 1
ATOM 512 N N . ASN A 1 80 ? -3.989 -0.735 -10.724 1.00 98.31 80 ASN A N 1
ATOM 513 C CA . ASN A 1 80 ? -2.559 -1.025 -10.746 1.00 98.31 80 ASN A CA 1
ATOM 514 C C . ASN A 1 80 ? -2.105 -1.800 -9.512 1.00 98.31 80 ASN A C 1
ATOM 516 O O . ASN A 1 80 ? -2.587 -1.570 -8.407 1.00 98.31 80 ASN A O 1
ATOM 520 N N . VAL A 1 81 ? -1.098 -2.658 -9.674 1.00 98.69 81 VAL A N 1
ATOM 521 C CA . VAL A 1 81 ? -0.310 -3.176 -8.549 1.00 98.69 81 VAL A CA 1
ATOM 522 C C . VAL A 1 81 ? 1.038 -2.463 -8.522 1.00 98.69 81 VAL A C 1
ATOM 524 O O . VAL A 1 81 ? 1.841 -2.599 -9.446 1.00 98.69 81 VAL A O 1
ATOM 527 N N . LEU A 1 82 ? 1.301 -1.714 -7.453 1.00 98.88 82 LEU A N 1
ATOM 528 C CA . LEU A 1 82 ? 2.553 -0.995 -7.224 1.00 98.88 82 LEU A CA 1
ATOM 529 C C . LEU A 1 82 ? 3.272 -1.613 -6.028 1.00 98.88 82 LEU A C 1
ATOM 531 O O . LEU A 1 82 ? 2.720 -1.675 -4.929 1.00 98.88 82 LEU A O 1
ATOM 535 N N . SER A 1 83 ? 4.497 -2.089 -6.233 1.00 98.88 83 SER A N 1
ATOM 536 C CA . SER A 1 83 ? 5.223 -2.847 -5.210 1.00 98.88 83 SER A CA 1
ATOM 537 C C . SER A 1 83 ? 6.572 -2.224 -4.868 1.00 98.88 83 SER A C 1
ATOM 539 O O . SER A 1 83 ? 7.429 -2.079 -5.739 1.00 98.88 83 SER A O 1
ATOM 541 N N . ALA A 1 84 ? 6.776 -1.908 -3.589 1.00 98.62 84 ALA A N 1
ATOM 542 C CA . ALA A 1 84 ? 8.087 -1.574 -3.040 1.00 98.62 84 ALA A CA 1
ATOM 543 C C . ALA A 1 84 ? 8.915 -2.849 -2.810 1.00 98.62 84 ALA A C 1
ATOM 545 O O . ALA A 1 84 ? 8.365 -3.931 -2.580 1.00 98.62 84 ALA A O 1
ATOM 546 N N . ARG A 1 85 ? 10.244 -2.730 -2.875 1.00 98.31 85 ARG A N 1
ATOM 547 C CA . ARG A 1 85 ? 11.190 -3.842 -2.688 1.00 98.31 85 ARG A CA 1
ATOM 548 C C . ARG A 1 85 ? 12.412 -3.397 -1.898 1.00 98.31 85 ARG A C 1
ATOM 550 O O . ARG A 1 85 ? 12.672 -2.207 -1.760 1.00 98.31 85 ARG A O 1
ATOM 557 N N . GLY A 1 86 ? 13.178 -4.368 -1.404 1.00 97.12 86 GLY A N 1
ATOM 558 C CA . GLY A 1 86 ? 14.419 -4.133 -0.662 1.00 97.12 86 GLY A CA 1
ATOM 559 C C . GLY A 1 86 ? 14.199 -3.916 0.833 1.00 97.12 86 GLY A C 1
ATOM 560 O O . GLY A 1 86 ? 13.087 -4.031 1.339 1.00 97.12 86 GLY A O 1
ATOM 561 N N . THR A 1 87 ? 15.277 -3.626 1.559 1.00 96.31 87 THR A N 1
ATOM 562 C CA . THR A 1 87 ? 15.246 -3.438 3.025 1.00 96.31 87 THR A CA 1
ATOM 563 C C . THR A 1 87 ? 15.664 -2.041 3.471 1.00 96.31 87 THR A C 1
ATOM 565 O O . THR A 1 87 ? 15.378 -1.655 4.598 1.00 96.31 87 THR A O 1
ATOM 568 N N . ALA A 1 88 ? 16.326 -1.278 2.598 1.00 96.31 88 ALA A N 1
ATOM 569 C CA . ALA A 1 88 ? 16.863 0.051 2.898 1.00 96.31 88 ALA A CA 1
ATOM 570 C C . ALA A 1 88 ? 16.446 1.126 1.877 1.00 96.31 88 ALA A C 1
ATOM 572 O O . ALA A 1 88 ? 16.896 2.264 1.966 1.00 96.31 88 ALA A O 1
ATOM 573 N N . THR A 1 89 ? 15.607 0.774 0.902 1.00 98.31 89 THR A N 1
ATOM 574 C CA . THR A 1 89 ? 15.140 1.691 -0.146 1.00 98.31 89 THR A CA 1
ATOM 575 C C . THR A 1 89 ? 14.103 2.668 0.395 1.00 98.31 89 THR A C 1
ATOM 577 O O . THR A 1 89 ? 13.292 2.320 1.260 1.00 98.31 89 THR A O 1
ATOM 580 N N . THR A 1 90 ? 14.102 3.879 -0.154 1.00 98.75 90 THR A N 1
ATOM 581 C CA . THR A 1 90 ? 13.030 4.856 0.016 1.00 98.75 90 THR A CA 1
ATOM 582 C C . THR A 1 90 ? 12.127 4.834 -1.209 1.00 98.75 90 THR A C 1
ATOM 584 O O . THR A 1 90 ? 12.576 5.063 -2.331 1.00 98.75 90 THR A O 1
ATOM 587 N N . ASN A 1 91 ? 10.840 4.562 -1.006 1.00 98.88 91 ASN A N 1
ATOM 588 C CA . ASN A 1 91 ? 9.878 4.386 -2.082 1.00 98.88 91 ASN A CA 1
ATOM 589 C C . ASN A 1 91 ? 8.710 5.361 -1.958 1.00 98.88 91 ASN A C 1
ATOM 591 O O . ASN A 1 91 ? 8.167 5.586 -0.873 1.00 98.88 91 ASN A O 1
ATOM 595 N N . VAL A 1 92 ? 8.296 5.907 -3.097 1.00 98.88 92 VAL A N 1
ATOM 596 C CA . VAL A 1 92 ? 7.108 6.752 -3.230 1.00 98.88 92 VAL A CA 1
ATOM 597 C C . VAL A 1 92 ? 6.164 6.083 -4.216 1.00 98.88 92 VAL A C 1
ATOM 599 O O . VAL A 1 92 ? 6.534 5.857 -5.365 1.00 98.88 92 VAL A O 1
ATOM 602 N N . LEU A 1 93 ? 4.958 5.738 -3.772 1.00 98.88 93 LEU A N 1
ATOM 603 C CA . LEU A 1 93 ? 3.962 5.054 -4.595 1.00 98.88 93 LEU A CA 1
ATOM 604 C C . LEU A 1 93 ? 2.701 5.915 -4.717 1.00 98.88 93 LEU A C 1
ATOM 606 O O . LEU A 1 93 ? 2.165 6.380 -3.708 1.00 98.88 93 LEU A O 1
ATOM 610 N N . SER A 1 94 ? 2.216 6.098 -5.946 1.00 98.25 94 SER A N 1
ATOM 611 C CA . SER A 1 94 ? 1.013 6.877 -6.258 1.00 98.25 94 SER A CA 1
ATOM 612 C C . SER A 1 94 ? 0.067 6.111 -7.180 1.00 98.25 94 SER A C 1
ATOM 614 O O . SER A 1 94 ? 0.496 5.677 -8.241 1.00 98.25 94 SER A O 1
ATOM 616 N N . GLY A 1 95 ? -1.205 5.944 -6.804 1.00 93.12 95 GLY A N 1
ATOM 617 C CA . GLY A 1 95 ? -2.144 5.056 -7.518 1.00 93.12 95 GLY A CA 1
ATOM 618 C C . GLY A 1 95 ? -2.687 5.574 -8.847 1.00 93.12 95 GLY A C 1
ATOM 619 O O . GLY A 1 95 ? -3.165 4.788 -9.641 1.00 93.12 95 GLY A O 1
ATOM 620 N N . GLY A 1 96 ? -2.645 6.883 -9.115 1.00 89.38 96 GLY A N 1
ATOM 621 C CA . GLY A 1 96 ? -3.262 7.465 -10.321 1.00 89.38 96 GLY A CA 1
ATOM 622 C C . GLY A 1 96 ? -4.802 7.505 -10.302 1.00 89.38 96 GLY A C 1
ATOM 623 O O . GLY A 1 96 ? -5.381 8.429 -10.874 1.00 89.38 96 GLY A O 1
ATOM 624 N N . GLY A 1 97 ? -5.452 6.607 -9.552 1.00 92.19 97 GLY A N 1
ATOM 625 C CA . GLY A 1 97 ? -6.873 6.631 -9.216 1.00 92.19 97 GLY A CA 1
ATOM 626 C C . GLY A 1 97 ? -7.717 5.770 -10.143 1.00 92.19 97 GLY A C 1
ATOM 627 O O . GLY A 1 97 ? -8.332 6.283 -11.084 1.00 92.19 97 GLY A O 1
ATOM 628 N N . ALA A 1 98 ? -7.783 4.473 -9.847 1.00 93.19 98 ALA A N 1
ATOM 629 C CA . ALA A 1 98 ? -8.540 3.504 -10.623 1.00 93.19 98 ALA A CA 1
ATOM 630 C C . ALA A 1 98 ? -10.030 3.872 -10.771 1.00 93.19 98 ALA A C 1
ATOM 632 O O . ALA A 1 98 ? -10.794 3.976 -9.809 1.00 93.19 98 ALA A O 1
ATOM 633 N N . SER A 1 99 ? -10.477 4.002 -12.021 1.00 94.12 99 SER A N 1
ATOM 634 C CA . SER A 1 99 ? -11.895 4.194 -12.375 1.00 94.12 99 SER A CA 1
ATOM 635 C C . SER A 1 99 ? -12.736 2.918 -12.224 1.00 94.12 99 SER A C 1
ATOM 637 O O . SER A 1 99 ? -13.956 2.982 -12.076 1.00 94.12 99 SER A O 1
ATOM 639 N N . SER A 1 100 ? -12.083 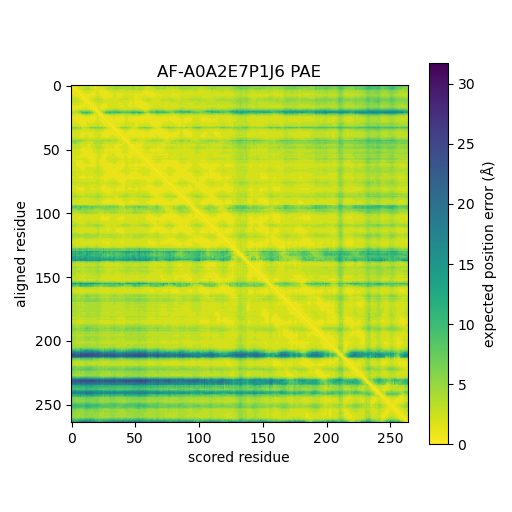1.756 -12.260 1.00 94.81 100 SER A N 1
ATOM 640 C CA . SER A 1 100 ? -12.658 0.438 -11.995 1.00 94.81 100 SER A CA 1
ATOM 641 C C . SER A 1 100 ? -11.567 -0.505 -11.488 1.00 94.81 100 SER A C 1
ATOM 643 O O . SER A 1 100 ? -10.400 -0.349 -11.850 1.00 94.81 100 SER A O 1
ATOM 645 N N . GLY A 1 101 ? -11.949 -1.488 -10.671 1.00 96.25 101 GLY A N 1
ATOM 646 C CA . GLY A 1 101 ? -10.992 -2.326 -9.949 1.00 96.25 101 GLY A CA 1
ATOM 647 C C . GLY A 1 101 ? -10.373 -1.594 -8.755 1.00 96.25 101 GLY A C 1
ATOM 648 O O . GLY A 1 101 ? -10.945 -0.622 -8.261 1.00 96.25 101 GLY A O 1
ATOM 649 N N . THR A 1 102 ? -9.233 -2.094 -8.281 1.00 97.75 102 THR A N 1
ATOM 650 C CA . THR A 1 102 ? -8.579 -1.620 -7.057 1.00 97.75 102 THR A CA 1
ATOM 651 C C . THR A 1 102 ? -7.103 -1.373 -7.314 1.00 97.75 102 THR A C 1
ATOM 653 O O . THR A 1 102 ? -6.418 -2.278 -7.789 1.00 97.75 102 THR A O 1
ATOM 656 N N . ASP A 1 103 ? -6.609 -0.198 -6.933 1.00 98.44 103 ASP A N 1
ATOM 657 C CA . ASP A 1 103 ? -5.170 0.042 -6.840 1.00 98.44 103 ASP A CA 1
ATOM 658 C C . ASP A 1 103 ? -4.612 -0.681 -5.613 1.00 98.44 103 ASP A C 1
ATOM 660 O O . ASP A 1 103 ? -5.094 -0.503 -4.492 1.00 98.44 103 ASP A O 1
ATOM 664 N N . VAL A 1 104 ? -3.604 -1.524 -5.821 1.00 98.69 104 VAL A N 1
ATOM 665 C CA . VAL A 1 104 ? -2.958 -2.322 -4.780 1.00 98.69 104 VAL A CA 1
ATOM 666 C C . VAL A 1 104 ? -1.543 -1.812 -4.553 1.00 98.69 104 VAL A C 1
ATOM 668 O O . VAL A 1 104 ? -0.703 -1.832 -5.450 1.00 98.69 104 VAL A O 1
ATOM 671 N N . PHE A 1 105 ? -1.257 -1.412 -3.320 1.00 98.81 105 PHE A N 1
ATOM 672 C CA . PHE A 1 105 ? 0.050 -0.939 -2.885 1.00 98.81 105 PHE A CA 1
ATOM 673 C C . PHE A 1 105 ? 0.680 -1.984 -1.971 1.00 98.81 105 PHE A C 1
ATOM 675 O O . PHE A 1 105 ? 0.235 -2.172 -0.840 1.00 98.81 105 PHE A O 1
ATOM 682 N N . ASN A 1 106 ? 1.728 -2.656 -2.439 1.00 98.69 106 ASN A N 1
ATOM 683 C CA . ASN A 1 106 ? 2.474 -3.622 -1.637 1.00 98.69 106 ASN A CA 1
ATOM 684 C C . ASN A 1 106 ? 3.699 -2.939 -1.026 1.00 98.69 106 ASN A C 1
ATOM 686 O O . ASN A 1 106 ? 4.716 -2.762 -1.698 1.00 98.69 106 ASN A O 1
ATOM 690 N N . VAL A 1 107 ? 3.595 -2.562 0.249 1.00 98.44 107 VAL A N 1
ATOM 691 C CA . VAL A 1 107 ? 4.640 -1.847 1.010 1.00 98.44 107 VAL A CA 1
ATOM 692 C C . VAL A 1 107 ? 5.051 -2.605 2.276 1.00 98.44 107 VAL A C 1
ATOM 694 O O . VAL A 1 107 ? 5.469 -2.030 3.278 1.00 98.44 107 VAL A O 1
ATOM 697 N N . VAL A 1 108 ? 4.939 -3.930 2.207 1.00 97.12 108 VAL A N 1
ATOM 698 C CA . VAL A 1 108 ? 5.471 -4.884 3.191 1.00 97.12 108 VAL A CA 1
ATOM 699 C C . VAL A 1 108 ? 7.003 -4.965 3.156 1.00 97.12 108 VAL A C 1
ATOM 701 O O . VAL A 1 108 ? 7.613 -5.324 4.154 1.00 97.12 108 VAL A O 1
ATOM 704 N N . ASP A 1 109 ? 7.625 -4.571 2.042 1.00 96.81 109 ASP A N 1
ATOM 705 C CA . ASP A 1 109 ? 9.074 -4.405 1.879 1.00 96.81 109 ASP A CA 1
ATOM 706 C C . ASP A 1 109 ? 9.450 -2.913 1.779 1.00 96.81 109 ASP A C 1
ATOM 708 O O . ASP A 1 109 ? 8.612 -2.028 1.939 1.00 96.81 109 ASP A O 1
ATOM 712 N N . GLY A 1 110 ? 10.724 -2.615 1.521 1.00 97.00 110 GLY A N 1
ATOM 713 C CA . GLY A 1 110 ? 11.303 -1.272 1.528 1.00 97.00 110 GLY A CA 1
ATOM 714 C C . GLY A 1 110 ? 11.802 -0.873 2.915 1.00 97.00 110 GLY A C 1
ATOM 715 O O . GLY A 1 110 ? 11.363 -1.430 3.923 1.00 97.00 110 GLY A O 1
ATOM 716 N N . GLY A 1 111 ? 12.744 0.069 2.969 1.00 96.44 111 GLY A N 1
ATOM 717 C CA . GLY A 1 111 ? 13.210 0.655 4.230 1.00 96.44 111 GLY A CA 1
ATOM 718 C C . GLY A 1 111 ? 12.342 1.828 4.680 1.00 96.44 111 GLY A C 1
ATOM 719 O O . GLY A 1 111 ? 12.131 2.022 5.870 1.00 96.44 111 GLY A O 1
ATOM 720 N N . HIS A 1 112 ? 11.806 2.580 3.720 1.00 98.38 112 HIS A N 1
ATOM 721 C CA . HIS A 1 112 ? 10.956 3.742 3.935 1.00 98.38 112 HIS A CA 1
ATOM 722 C C . HIS A 1 112 ? 9.939 3.860 2.799 1.00 98.38 112 HIS A C 1
ATOM 724 O O . HIS A 1 112 ? 10.323 3.950 1.640 1.00 98.38 112 HIS A O 1
ATOM 730 N N . ASN A 1 113 ? 8.646 3.914 3.101 1.00 98.81 113 ASN A N 1
ATOM 731 C CA . ASN A 1 113 ? 7.593 3.969 2.090 1.00 98.81 113 ASN A CA 1
ATOM 732 C C . ASN A 1 113 ? 6.644 5.137 2.349 1.00 98.81 113 ASN A C 1
ATOM 734 O O . ASN A 1 113 ? 6.196 5.358 3.477 1.00 98.81 113 ASN A O 1
ATOM 738 N N . SER A 1 114 ? 6.330 5.871 1.287 1.00 98.81 114 SER A N 1
ATOM 739 C CA . SER A 1 114 ? 5.302 6.910 1.271 1.00 98.81 114 SER A CA 1
ATOM 740 C C . SER A 1 114 ? 4.255 6.552 0.224 1.00 98.81 114 SER A C 1
ATOM 742 O O . SER A 1 114 ? 4.578 6.428 -0.958 1.00 98.81 114 SER A O 1
ATOM 744 N N . VAL A 1 115 ? 3.006 6.379 0.651 1.00 98.81 115 VAL A N 1
ATOM 745 C CA . VAL A 1 115 ? 1.896 5.994 -0.229 1.00 98.81 115 VAL A CA 1
ATOM 746 C C . VAL A 1 115 ? 0.905 7.140 -0.335 1.00 98.81 115 VAL A C 1
ATOM 748 O O . VAL A 1 115 ? 0.406 7.639 0.672 1.00 98.81 115 VAL A O 1
ATOM 751 N N . THR A 1 116 ? 0.587 7.538 -1.563 1.00 98.19 116 THR A N 1
ATOM 752 C CA . THR A 1 116 ? -0.534 8.433 -1.861 1.00 98.19 116 THR A CA 1
ATOM 753 C C . THR A 1 116 ? -1.515 7.703 -2.758 1.00 98.19 116 THR A C 1
ATOM 755 O O . THR A 1 116 ? -1.203 7.364 -3.897 1.00 98.19 116 THR A O 1
ATOM 758 N N . VAL A 1 117 ? -2.712 7.440 -2.251 1.00 97.31 117 VAL A N 1
ATOM 759 C CA . VAL A 1 117 ? -3.732 6.777 -3.062 1.00 97.31 117 VAL A CA 1
ATOM 760 C C . VAL A 1 117 ? -4.366 7.744 -4.059 1.00 97.31 117 VAL A C 1
ATOM 762 O O . VAL A 1 117 ? -4.336 8.963 -3.872 1.00 97.31 117 VAL A O 1
ATOM 765 N N . GLY A 1 118 ? -4.965 7.195 -5.112 1.00 95.38 118 GLY A N 1
ATOM 766 C CA . GLY A 1 118 ? -5.838 7.947 -6.006 1.00 95.38 118 GLY A CA 1
ATOM 767 C C . GLY A 1 118 ? -7.313 7.816 -5.615 1.00 95.38 118 GLY A C 1
ATOM 768 O O . GLY A 1 118 ? -7.668 7.246 -4.580 1.00 95.38 118 GLY A O 1
ATOM 769 N N . SER A 1 119 ? -8.195 8.348 -6.460 1.00 95.50 119 SER A N 1
ATOM 770 C CA . SER A 1 119 ? -9.633 8.075 -6.364 1.00 95.50 119 SER A CA 1
ATOM 771 C C . SER A 1 119 ? -9.962 6.599 -6.589 1.00 95.50 119 SER A C 1
ATOM 773 O O . SER A 1 119 ? -9.129 5.842 -7.068 1.00 95.50 119 SER A O 1
ATOM 775 N N . GLY A 1 120 ? -11.198 6.196 -6.296 1.00 96.12 120 GLY A N 1
ATOM 776 C CA . GLY A 1 120 ? -11.636 4.812 -6.492 1.00 96.12 120 GLY A CA 1
ATOM 777 C C . GLY A 1 120 ? -11.321 3.920 -5.294 1.00 96.12 120 GLY A C 1
ATOM 778 O O . GLY A 1 120 ? -11.245 4.399 -4.159 1.00 96.12 120 GLY A O 1
ATOM 779 N N . SER A 1 121 ? -11.220 2.614 -5.537 1.00 97.81 121 SER A N 1
ATOM 780 C CA . SER A 1 121 ? -10.904 1.622 -4.509 1.00 97.81 121 SER A CA 1
ATOM 781 C C . SER A 1 121 ? -9.399 1.420 -4.400 1.00 97.81 121 SER A C 1
ATOM 783 O O . SER A 1 121 ? -8.717 1.234 -5.402 1.00 97.81 121 SER A O 1
ATOM 785 N N . ASN A 1 122 ? -8.892 1.404 -3.172 1.00 98.44 122 ASN A N 1
ATOM 786 C CA . ASN A 1 122 ? -7.474 1.254 -2.879 1.00 98.44 122 ASN A CA 1
ATOM 787 C C . ASN A 1 122 ? -7.269 0.205 -1.781 1.00 98.44 122 ASN A C 1
ATOM 789 O O . ASN A 1 122 ? -7.998 0.185 -0.784 1.00 98.44 122 ASN A O 1
ATOM 793 N N . LEU A 1 123 ? -6.253 -0.635 -1.944 1.00 98.56 123 LEU A N 1
ATOM 794 C CA . LEU A 1 123 ? -5.797 -1.612 -0.964 1.00 98.56 123 LEU A CA 1
ATOM 795 C C . LEU A 1 123 ? -4.313 -1.384 -0.688 1.00 98.56 123 LEU A C 1
ATOM 797 O O . LEU A 1 123 ? -3.487 -1.482 -1.589 1.00 98.56 123 LEU A O 1
ATOM 801 N N . ILE A 1 124 ? -3.966 -1.106 0.562 1.00 98.81 124 ILE A N 1
ATOM 802 C CA . ILE A 1 124 ? -2.586 -0.895 0.994 1.00 98.81 124 ILE A CA 1
ATOM 803 C C . ILE A 1 124 ? -2.199 -2.053 1.900 1.00 98.81 124 ILE A C 1
ATOM 805 O O . ILE A 1 124 ? -2.766 -2.202 2.978 1.00 98.81 124 ILE A O 1
ATOM 809 N N . ASN A 1 125 ? -1.236 -2.857 1.463 1.00 98.62 125 ASN A N 1
ATOM 810 C CA . ASN A 1 125 ? -0.719 -3.995 2.207 1.00 98.62 125 ASN A CA 1
ATOM 811 C C . ASN A 1 125 ? 0.524 -3.580 2.999 1.00 98.62 125 ASN A C 1
ATOM 813 O O . ASN A 1 125 ? 1.545 -3.208 2.411 1.00 98.62 125 ASN A O 1
ATOM 817 N N . VAL A 1 126 ? 0.429 -3.682 4.323 1.00 98.31 126 VAL A N 1
ATOM 818 C CA . VAL A 1 126 ? 1.511 -3.451 5.292 1.00 98.31 126 VAL A CA 1
ATOM 819 C C . VAL A 1 126 ? 1.723 -4.702 6.145 1.00 98.31 126 VAL A C 1
ATOM 821 O O . VAL A 1 126 ? 0.869 -5.585 6.180 1.00 98.31 126 VAL A O 1
ATOM 824 N N . SER A 1 127 ? 2.859 -4.793 6.835 1.00 96.75 127 SER A N 1
ATOM 825 C CA . SER A 1 127 ? 3.173 -5.907 7.735 1.00 96.75 127 SER A CA 1
ATOM 826 C C . SER A 1 127 ? 3.278 -5.419 9.181 1.00 96.75 127 SER A C 1
ATOM 828 O O . SER A 1 127 ? 3.840 -4.355 9.444 1.00 96.75 127 SER A O 1
ATOM 830 N N . ALA A 1 128 ?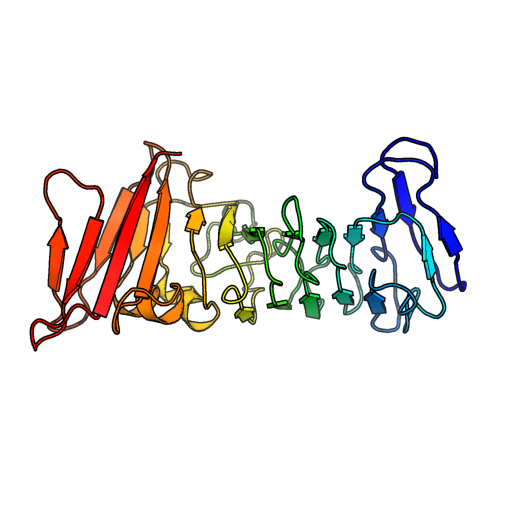 2.748 -6.204 10.123 1.00 95.25 128 ALA A N 1
ATOM 831 C CA . ALA A 1 128 ? 3.002 -6.048 11.561 1.00 95.25 128 ALA A CA 1
ATOM 832 C C . ALA A 1 128 ? 4.237 -6.845 12.036 1.00 95.25 128 ALA A C 1
ATOM 834 O O . ALA A 1 128 ? 4.599 -6.798 13.211 1.00 95.25 128 ALA A O 1
ATO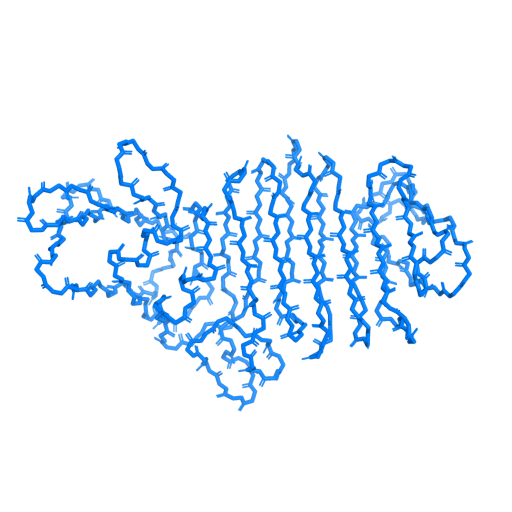M 835 N N . GLY A 1 129 ? 4.911 -7.570 11.137 1.00 91.56 129 GLY A N 1
ATOM 836 C CA . GLY A 1 129 ? 6.223 -8.158 11.387 1.00 91.56 129 GLY A CA 1
ATOM 837 C C . GLY A 1 129 ? 6.250 -9.492 12.123 1.00 91.56 129 GLY A C 1
ATOM 838 O O . GLY A 1 129 ? 7.347 -9.962 12.405 1.00 91.56 129 GLY A O 1
ATOM 839 N N . SER A 1 130 ? 5.123 -10.157 12.408 1.00 90.06 130 SER A N 1
ATOM 840 C CA . SER A 1 130 ? 5.134 -11.430 13.156 1.00 90.06 130 SER A CA 1
ATOM 841 C C . SER A 1 130 ? 5.947 -12.547 12.490 1.00 90.06 130 SER A C 1
ATOM 843 O O . SER A 1 130 ? 6.382 -13.464 13.184 1.00 90.06 130 SER A O 1
ATOM 845 N N . HIS A 1 131 ? 6.159 -12.481 11.174 1.00 83.12 131 HIS A N 1
ATOM 846 C CA . HIS A 1 131 ? 7.019 -13.410 10.431 1.00 83.12 131 HIS A CA 1
ATOM 847 C C . HIS A 1 131 ? 8.494 -12.977 10.372 1.00 83.12 131 HIS A C 1
ATOM 849 O O . HIS A 1 131 ? 9.341 -13.753 9.931 1.00 83.12 131 HIS A O 1
ATOM 855 N N . SER A 1 132 ? 8.816 -11.761 10.817 1.00 86.00 132 SER A N 1
ATOM 856 C CA . SER A 1 132 ? 10.192 -11.276 10.892 1.00 86.00 132 SER A CA 1
ATOM 857 C C . SER A 1 132 ? 10.949 -11.958 12.034 1.00 86.00 132 SER A C 1
ATOM 859 O O . SER A 1 132 ? 10.363 -12.437 13.008 1.00 86.00 132 SER A O 1
ATOM 861 N N . SER A 1 133 ? 12.281 -11.946 11.969 1.00 81.12 133 SER A N 1
ATOM 862 C CA . SER A 1 133 ? 13.127 -12.446 13.062 1.00 81.12 133 SER A CA 1
ATOM 863 C C . SER A 1 133 ? 13.002 -11.630 14.357 1.00 81.12 133 SER A C 1
ATOM 865 O O . SER A 1 133 ? 13.393 -12.118 15.417 1.00 81.12 133 SER A O 1
ATOM 867 N N . ALA A 1 134 ? 12.447 -10.415 14.284 1.00 83.62 134 ALA A N 1
ATOM 868 C CA . ALA A 1 134 ? 12.147 -9.572 15.437 1.00 83.62 134 ALA A CA 1
ATOM 869 C C . ALA A 1 134 ? 10.797 -9.914 16.103 1.00 83.62 134 ALA A C 1
ATOM 871 O O . ALA A 1 134 ? 10.570 -9.509 17.241 1.00 83.62 134 ALA A O 1
ATOM 872 N N . GLY A 1 135 ? 9.933 -10.690 15.435 1.00 84.12 135 GLY A N 1
ATOM 873 C CA . GLY A 1 135 ? 8.565 -10.960 15.876 1.00 84.12 135 GLY A CA 1
ATOM 874 C C . GLY A 1 135 ? 7.611 -9.799 15.593 1.00 84.12 135 GLY A C 1
ATOM 875 O O . GLY A 1 135 ? 7.950 -8.866 14.871 1.00 84.12 135 GLY A O 1
ATOM 876 N N . ALA A 1 136 ? 6.390 -9.875 16.129 1.00 83.25 136 ALA A N 1
ATOM 877 C CA . ALA A 1 136 ? 5.378 -8.845 15.914 1.00 83.25 136 ALA A CA 1
ATOM 878 C C . ALA A 1 136 ? 5.790 -7.532 16.583 1.00 83.25 136 ALA A C 1
ATOM 880 O O . ALA A 1 136 ? 6.096 -7.498 17.777 1.00 83.25 136 ALA A O 1
ATOM 881 N N . GLN A 1 137 ? 5.771 -6.461 15.803 1.00 86.12 137 GLN A N 1
ATOM 882 C CA . GLN A 1 137 ? 6.292 -5.168 16.201 1.00 86.12 137 GLN A CA 1
ATOM 883 C C . GLN A 1 137 ? 5.161 -4.218 16.564 1.00 86.12 137 GLN A C 1
ATOM 885 O O . GLN A 1 137 ? 4.009 -4.369 16.166 1.00 86.12 137 GLN A O 1
ATOM 890 N N . SER A 1 138 ? 5.523 -3.192 17.323 1.00 81.50 138 SER A N 1
ATOM 891 C CA . SER A 1 138 ? 4.604 -2.124 17.687 1.00 81.50 138 SER A CA 1
ATOM 892 C C . SER A 1 138 ? 4.139 -1.299 16.474 1.00 81.50 138 SER A C 1
ATOM 894 O O . SER A 1 138 ? 3.056 -0.741 16.537 1.00 81.50 138 SER A O 1
ATOM 896 N N . ASP A 1 139 ? 4.901 -1.225 15.378 1.00 93.62 139 ASP A N 1
ATOM 897 C CA . ASP A 1 139 ? 4.668 -0.331 14.222 1.00 93.62 139 ASP A CA 1
ATOM 898 C C . ASP A 1 139 ? 4.355 -1.118 12.926 1.00 93.62 139 ASP A C 1
ATOM 900 O O . ASP A 1 139 ? 4.401 -2.347 12.913 1.00 93.62 139 ASP A O 1
ATOM 904 N N . MET A 1 140 ? 4.086 -0.415 11.820 1.00 96.38 140 MET A N 1
ATOM 905 C CA . MET A 1 140 ? 4.126 -0.986 10.468 1.00 96.38 140 MET A CA 1
ATOM 906 C C . MET A 1 140 ? 5.582 -1.166 10.031 1.00 96.38 140 MET A C 1
ATOM 908 O O . MET A 1 140 ? 6.360 -0.205 10.035 1.00 96.38 140 MET A O 1
ATOM 912 N N . VAL A 1 141 ? 5.959 -2.389 9.663 1.00 96.56 141 VAL A N 1
ATOM 913 C CA . VAL A 1 141 ? 7.361 -2.769 9.473 1.00 96.56 141 VAL A CA 1
ATOM 914 C C . VAL A 1 141 ? 7.626 -3.474 8.154 1.00 96.56 141 VAL A C 1
ATOM 916 O O . VAL A 1 141 ? 6.731 -4.021 7.513 1.00 96.56 141 VAL A O 1
ATOM 919 N N . ASN A 1 142 ? 8.903 -3.498 7.779 1.00 96.06 142 ASN A N 1
ATOM 920 C CA . ASN A 1 142 ? 9.394 -4.371 6.730 1.00 96.06 142 ASN A CA 1
ATOM 921 C C . ASN A 1 142 ? 9.279 -5.832 7.199 1.00 96.06 142 ASN A C 1
ATOM 923 O O . ASN A 1 142 ? 9.801 -6.184 8.259 1.00 96.06 142 ASN A O 1
ATOM 927 N N . GLN A 1 143 ? 8.631 -6.685 6.406 1.00 93.19 143 GLN A N 1
ATOM 928 C CA . GLN A 1 143 ? 8.342 -8.079 6.761 1.00 93.19 143 GLN A CA 1
ATOM 929 C C . GLN A 1 143 ? 9.601 -8.925 7.004 1.00 93.19 143 GLN A C 1
ATOM 931 O O . GLN A 1 143 ? 9.568 -9.896 7.757 1.00 93.19 143 GLN A O 1
ATOM 936 N N . THR A 1 144 ? 10.723 -8.557 6.380 1.00 91.94 144 THR A N 1
ATOM 937 C CA . THR A 1 144 ? 11.990 -9.286 6.486 1.00 91.94 144 THR A CA 1
ATOM 938 C C . THR A 1 144 ? 12.788 -8.826 7.702 1.00 91.94 144 THR A C 1
ATOM 940 O O . THR A 1 144 ? 13.292 -9.652 8.464 1.00 91.94 144 THR A O 1
ATOM 943 N N . THR A 1 145 ? 12.927 -7.512 7.896 1.00 93.31 145 THR A N 1
ATOM 944 C CA . THR A 1 145 ? 13.810 -6.949 8.933 1.00 93.31 145 THR A CA 1
ATOM 945 C C . THR A 1 145 ? 13.103 -6.651 10.253 1.00 93.31 145 THR A C 1
ATOM 947 O O . THR A 1 145 ? 13.776 -6.499 11.270 1.00 93.31 145 THR A O 1
ATOM 950 N N . GLY A 1 146 ? 11.773 -6.520 10.254 1.00 93.69 146 GLY A N 1
ATOM 951 C CA . GLY A 1 146 ? 10.998 -6.093 11.422 1.00 93.69 146 GLY A CA 1
ATOM 952 C C . GLY A 1 146 ? 11.236 -4.631 11.824 1.00 93.69 146 GLY A C 1
ATOM 953 O O . GLY A 1 146 ? 10.885 -4.223 12.932 1.00 93.69 146 GLY A O 1
ATOM 954 N N . THR A 1 147 ? 11.856 -3.820 10.965 1.00 93.75 147 THR A N 1
ATOM 955 C CA . THR A 1 147 ? 12.082 -2.388 11.221 1.00 93.75 147 THR A CA 1
ATOM 956 C C . THR A 1 147 ? 10.937 -1.555 10.662 1.00 93.75 147 THR A C 1
ATOM 958 O O . THR A 1 147 ? 10.450 -1.865 9.576 1.00 93.75 147 THR A O 1
ATOM 961 N N . SER A 1 148 ? 10.541 -0.480 11.359 1.00 95.69 148 SER A N 1
ATOM 962 C CA . SER A 1 148 ? 9.544 0.478 10.848 1.00 95.69 148 SER A CA 1
ATOM 963 C C . SER A 1 148 ? 9.901 0.898 9.430 1.00 95.69 148 SER A C 1
ATOM 965 O O . SER A 1 148 ? 11.007 1.391 9.213 1.00 95.69 148 SER A O 1
ATOM 967 N N . ASN A 1 149 ? 8.965 0.738 8.497 1.00 96.94 149 ASN A N 1
ATOM 968 C CA . ASN A 1 149 ? 9.218 1.004 7.083 1.00 96.94 149 ASN A CA 1
ATOM 969 C C . ASN A 1 149 ? 8.210 1.947 6.429 1.00 96.94 149 ASN A C 1
ATOM 971 O O . ASN A 1 149 ? 8.348 2.257 5.250 1.00 96.94 149 ASN A O 1
ATOM 975 N N . ILE A 1 150 ? 7.198 2.417 7.154 1.00 98.44 150 ILE A N 1
ATOM 976 C CA . ILE A 1 150 ? 6.243 3.392 6.630 1.00 98.44 150 ILE A CA 1
ATOM 977 C C . ILE A 1 150 ? 6.599 4.781 7.154 1.00 98.44 150 ILE A C 1
ATOM 979 O O . ILE A 1 150 ? 6.714 4.988 8.363 1.00 98.44 150 ILE A O 1
ATOM 983 N N . ASN A 1 151 ? 6.740 5.732 6.231 1.00 98.31 151 ASN A N 1
ATOM 984 C CA . ASN A 1 151 ? 6.874 7.154 6.533 1.00 98.31 151 ASN A CA 1
ATOM 985 C C . ASN A 1 151 ? 5.506 7.839 6.514 1.00 98.31 151 ASN A C 1
ATOM 987 O O . ASN A 1 151 ? 5.204 8.627 7.407 1.00 98.31 151 ASN A O 1
ATOM 991 N N . SER A 1 152 ? 4.686 7.553 5.498 1.00 98.50 152 SER A N 1
ATOM 992 C CA . SER A 1 152 ? 3.350 8.137 5.373 1.00 98.50 152 SER A CA 1
ATOM 993 C C . SER A 1 152 ? 2.402 7.302 4.512 1.00 98.50 152 SER A C 1
ATOM 995 O O . SER A 1 152 ? 2.810 6.639 3.556 1.00 98.50 152 SER A O 1
ATOM 997 N N . ILE A 1 153 ? 1.112 7.373 4.839 1.00 98.50 153 ILE A N 1
ATOM 998 C CA . ILE A 1 153 ? 0.003 6.860 4.035 1.00 98.50 153 ILE A CA 1
ATOM 999 C C . ILE A 1 153 ? -1.089 7.933 3.965 1.00 98.50 153 ILE A C 1
ATOM 1001 O O . ILE A 1 153 ? -1.671 8.326 4.979 1.00 98.50 153 ILE A O 1
ATOM 1005 N N . SER A 1 154 ? -1.400 8.376 2.750 1.00 97.00 154 SER A N 1
ATOM 1006 C CA . SER A 1 154 ? -2.513 9.275 2.453 1.00 97.00 154 SER A CA 1
ATOM 1007 C C . SER A 1 154 ? -3.598 8.520 1.690 1.00 97.00 154 SER A C 1
ATOM 1009 O O . SER A 1 154 ? -3.435 8.234 0.506 1.00 97.00 154 SER A O 1
ATOM 1011 N N . GLY A 1 155 ? -4.686 8.178 2.386 1.00 93.00 155 GLY A N 1
ATOM 1012 C CA . GLY A 1 155 ? -5.814 7.378 1.894 1.00 93.00 155 GLY A CA 1
ATOM 1013 C C . GLY A 1 155 ? -7.058 8.178 1.483 1.00 93.00 155 GLY A C 1
ATOM 1014 O O . GLY A 1 155 ? -8.028 7.602 0.998 1.00 93.00 155 GLY A O 1
ATOM 1015 N N . GLY A 1 156 ? -7.066 9.499 1.686 1.00 87.25 156 GLY A N 1
ATOM 1016 C CA . GLY A 1 156 ? -8.295 10.306 1.673 1.00 87.25 156 GLY A CA 1
ATOM 1017 C C . GLY A 1 156 ? -8.946 10.565 0.308 1.00 87.25 156 GLY A C 1
ATOM 1018 O O . GLY A 1 156 ? -10.011 11.175 0.273 1.00 87.25 156 GLY A O 1
ATOM 1019 N N . ALA A 1 157 ? -8.329 10.150 -0.802 1.00 87.38 157 ALA A N 1
ATOM 1020 C CA . ALA A 1 157 ? -8.835 10.417 -2.152 1.00 87.38 157 ALA A CA 1
ATOM 1021 C C . ALA A 1 157 ? -9.904 9.413 -2.630 1.00 87.38 157 ALA A C 1
ATOM 1023 O O . ALA A 1 157 ? -10.576 9.676 -3.627 1.00 87.38 157 ALA A O 1
ATOM 1024 N N . GLY A 1 158 ? -10.099 8.293 -1.927 1.00 90.19 158 GLY A N 1
ATOM 1025 C CA . GLY A 1 158 ? -11.016 7.226 -2.327 1.00 90.19 158 GLY A CA 1
ATOM 1026 C C . GLY A 1 158 ? -11.411 6.305 -1.173 1.00 90.19 158 GLY A C 1
ATOM 1027 O O . GLY A 1 158 ? -11.197 6.618 -0.002 1.00 90.19 158 GLY A O 1
ATOM 1028 N N . VAL A 1 159 ? -12.000 5.157 -1.5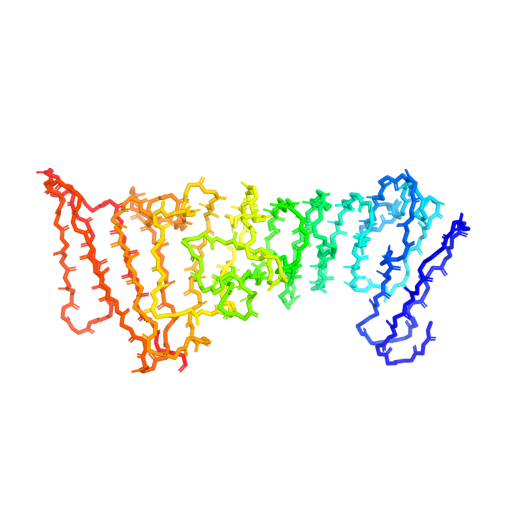12 1.00 95.62 159 VAL A N 1
ATOM 1029 C CA . VAL A 1 159 ? -12.286 4.092 -0.544 1.00 95.62 159 VAL A CA 1
ATOM 1030 C C . VAL A 1 159 ? -10.999 3.318 -0.322 1.00 95.62 159 VAL A C 1
ATOM 1032 O O . VAL A 1 159 ? -10.544 2.596 -1.207 1.00 95.62 159 VAL A O 1
ATOM 1035 N N . THR A 1 160 ? -10.414 3.470 0.860 1.00 97.88 160 THR A N 1
ATOM 1036 C CA . THR A 1 160 ? -9.070 2.962 1.145 1.00 97.88 160 THR A CA 1
ATOM 1037 C C . THR A 1 160 ? -9.105 1.932 2.255 1.00 97.88 160 THR A C 1
ATOM 1039 O O . THR A 1 160 ? -9.501 2.233 3.384 1.00 97.88 160 THR A O 1
ATOM 1042 N N . THR A 1 161 ? -8.652 0.725 1.928 1.00 98.56 161 THR A N 1
ATOM 1043 C CA . THR A 1 161 ? -8.409 -0.345 2.891 1.00 98.56 161 THR A CA 1
ATOM 1044 C C . THR A 1 161 ? -6.928 -0.383 3.242 1.00 98.56 161 THR A C 1
ATOM 1046 O O . THR A 1 161 ? -6.092 -0.566 2.360 1.00 98.56 161 THR A O 1
ATOM 1049 N N . LEU A 1 162 ? -6.601 -0.223 4.522 1.00 98.62 162 LEU A N 1
ATOM 1050 C CA . LEU A 1 162 ? -5.286 -0.535 5.069 1.00 98.62 162 LEU A CA 1
ATOM 1051 C C . LEU A 1 162 ? -5.332 -1.961 5.609 1.00 98.62 162 LEU A C 1
ATOM 1053 O O . LEU A 1 162 ? -5.975 -2.215 6.624 1.00 98.62 162 LEU A O 1
ATOM 1057 N N . HIS A 1 163 ? -4.683 -2.880 4.910 1.00 98.50 163 HIS A N 1
ATOM 1058 C CA . HIS A 1 163 ? -4.646 -4.293 5.246 1.00 98.50 163 HIS A CA 1
ATOM 1059 C C . HIS A 1 163 ? -3.318 -4.654 5.911 1.00 98.50 163 HIS A C 1
ATOM 1061 O O . HIS A 1 163 ? -2.244 -4.355 5.384 1.00 98.50 163 HIS A O 1
ATOM 1067 N N . PHE A 1 164 ? -3.409 -5.317 7.061 1.00 97.12 164 PHE A N 1
ATOM 1068 C CA . PHE A 1 164 ? -2.259 -5.820 7.798 1.00 97.12 164 PHE A CA 1
ATOM 1069 C C . PHE A 1 164 ? -2.055 -7.315 7.564 1.00 97.12 164 PHE A C 1
ATOM 1071 O O . PHE A 1 164 ? -2.897 -8.137 7.923 1.00 97.12 164 PHE A O 1
ATOM 1078 N N . ALA A 1 165 ? -0.881 -7.659 7.046 1.00 93.94 165 ALA A N 1
ATOM 1079 C CA . ALA A 1 165 ? -0.324 -9.000 7.104 1.00 93.94 165 ALA A CA 1
ATOM 1080 C C . ALA A 1 165 ? 0.526 -9.187 8.374 1.00 93.94 165 ALA A C 1
ATOM 1082 O O . ALA A 1 165 ? 0.858 -8.230 9.080 1.00 93.94 165 ALA A O 1
ATOM 1083 N N . ASP A 1 166 ? 0.920 -10.434 8.632 1.00 93.06 166 ASP A N 1
ATOM 1084 C CA . ASP A 1 166 ? 1.892 -10.802 9.669 1.00 93.06 166 ASP A CA 1
ATOM 1085 C C . ASP A 1 166 ? 1.523 -10.271 11.063 1.00 93.06 166 ASP A C 1
ATOM 1087 O O . ASP A 1 166 ? 2.378 -9.798 11.814 1.00 93.06 166 ASP A O 1
ATOM 1091 N N . LEU A 1 167 ? 0.234 -10.308 11.398 1.00 94.12 167 LEU A N 1
ATOM 1092 C CA . LEU A 1 167 ? -0.276 -9.854 12.686 1.00 94.12 167 LEU A CA 1
ATOM 1093 C C . LEU A 1 167 ? 0.155 -10.798 13.812 1.00 94.12 167 LEU A C 1
ATOM 1095 O O . LEU A 1 167 ? 0.075 -12.018 13.691 1.00 94.12 167 LEU A O 1
ATOM 1099 N N . GLY A 1 168 ? 0.601 -10.214 14.925 1.00 93.12 168 GLY A N 1
ATOM 1100 C CA . GLY A 1 168 ? 0.892 -10.943 16.157 1.00 93.12 168 GLY A CA 1
ATOM 1101 C C . GLY A 1 168 ? -0.293 -10.985 17.118 1.00 93.12 168 GLY A C 1
ATOM 1102 O O . GLY A 1 168 ? -1.443 -10.752 16.750 1.00 93.12 168 GLY A O 1
ATOM 1103 N N . ALA A 1 169 ? 0.002 -11.223 18.397 1.00 93.75 169 ALA A N 1
ATOM 1104 C CA . ALA A 1 169 ? -1.009 -11.270 19.456 1.00 93.75 169 ALA A CA 1
ATOM 1105 C C . ALA A 1 169 ? -1.686 -9.914 19.726 1.00 93.75 169 ALA A C 1
ATOM 1107 O O . ALA A 1 169 ? -2.772 -9.873 20.297 1.00 93.75 169 ALA A O 1
ATOM 1108 N N . SER A 1 170 ? -1.064 -8.797 19.346 1.00 94.06 170 SER A N 1
ATOM 1109 C CA . SER A 1 170 ? -1.653 -7.471 19.516 1.00 94.06 170 SER A CA 1
ATOM 1110 C C . SER A 1 170 ? -1.235 -6.516 18.404 1.00 94.06 170 SER A C 1
ATOM 1112 O O . SER A 1 170 ? -0.133 -6.628 17.873 1.00 94.06 170 SER A O 1
ATOM 1114 N N . LEU A 1 171 ? -2.118 -5.568 18.091 1.00 95.62 171 LEU A N 1
ATOM 1115 C CA . LEU A 1 171 ? -1.861 -4.429 17.220 1.00 95.62 171 LEU A CA 1
ATOM 1116 C C . LEU A 1 171 ? -2.319 -3.157 17.941 1.00 95.62 171 LEU A C 1
ATOM 1118 O O . LEU A 1 171 ? -3.514 -2.976 18.162 1.00 95.62 171 LEU A O 1
ATOM 1122 N N . ASN A 1 172 ? -1.387 -2.278 18.307 1.00 95.56 172 ASN A N 1
ATOM 1123 C CA . ASN A 1 172 ? -1.705 -0.998 18.939 1.00 95.56 172 ASN A CA 1
ATOM 1124 C C . ASN A 1 172 ? -1.586 0.137 17.918 1.00 95.56 172 ASN A C 1
ATOM 1126 O O . ASN A 1 172 ? -0.489 0.441 17.448 1.00 95.56 172 ASN A O 1
ATOM 1130 N N . LEU A 1 173 ? -2.720 0.761 17.591 1.00 96.19 173 LEU A N 1
ATOM 1131 C CA . LEU A 1 173 ? -2.796 1.776 16.541 1.00 96.19 173 LEU A CA 1
ATOM 1132 C C . LEU A 1 173 ? -1.989 3.033 16.871 1.00 96.19 173 LEU A C 1
ATOM 1134 O O . LEU A 1 173 ? -1.443 3.642 15.954 1.00 96.19 173 LEU A O 1
ATOM 1138 N N . SER A 1 174 ? -1.829 3.387 18.149 1.00 95.81 174 SER A N 1
ATOM 1139 C CA . SER A 1 174 ? -1.102 4.599 18.561 1.00 95.81 174 SER A CA 1
ATOM 1140 C C . SER A 1 174 ? 0.370 4.612 18.165 1.00 95.81 174 SER A C 1
ATOM 1142 O O . SER A 1 174 ? 1.005 5.664 18.160 1.00 95.81 174 SER A O 1
ATOM 1144 N N . ASN A 1 175 ? 0.922 3.461 17.795 1.00 95.38 175 ASN A N 1
ATOM 1145 C CA . ASN A 1 175 ? 2.293 3.369 17.318 1.00 95.38 175 ASN A CA 1
ATOM 1146 C C . ASN A 1 175 ? 2.466 3.840 15.866 1.00 95.38 175 ASN A C 1
ATOM 1148 O O . ASN A 1 175 ? 3.582 4.160 15.467 1.00 95.38 175 ASN A O 1
ATOM 1152 N N . PHE A 1 176 ? 1.390 3.882 15.074 1.00 96.25 176 PHE A N 1
ATOM 1153 C CA . PHE A 1 176 ? 1.471 4.192 13.644 1.00 96.25 176 PHE A CA 1
ATOM 1154 C C . PHE A 1 176 ? 0.381 5.144 13.136 1.00 96.25 176 PHE A C 1
ATOM 1156 O O . PHE A 1 176 ? 0.485 5.639 12.013 1.00 96.25 176 PHE A O 1
ATOM 1163 N N . SER A 1 177 ? -0.640 5.440 13.942 1.00 96.50 177 SER A N 1
ATOM 1164 C CA . SER A 1 177 ? -1.792 6.259 13.556 1.00 96.50 177 SER A CA 1
ATOM 1165 C C . SER A 1 177 ? -1.407 7.658 13.070 1.00 96.50 177 SER A C 1
ATOM 1167 O O . SER A 1 177 ? -2.033 8.175 12.150 1.00 96.50 177 SER A O 1
ATOM 1169 N N . SER A 1 178 ? -0.312 8.224 13.582 1.00 96.38 178 SER A N 1
ATOM 1170 C CA . SER A 1 178 ? 0.221 9.530 13.163 1.00 96.38 178 SER A CA 1
ATOM 1171 C C . SER A 1 178 ? 0.828 9.578 11.764 1.00 96.38 178 SER A C 1
ATOM 1173 O O . SER A 1 178 ? 1.040 10.662 11.219 1.00 96.38 178 SER A O 1
ATOM 1175 N N . LYS A 1 179 ? 1.084 8.420 11.153 1.00 97.56 179 LYS A N 1
ATOM 1176 C CA . LYS A 1 179 ? 1.636 8.306 9.797 1.00 97.56 179 LYS A CA 1
ATOM 1177 C C . LYS A 1 179 ? 0.551 8.107 8.743 1.00 97.56 179 LYS A C 1
ATOM 1179 O O . LYS A 1 179 ? 0.852 8.082 7.552 1.00 97.56 179 LYS A O 1
ATOM 1184 N N . VAL A 1 180 ? -0.696 7.909 9.159 1.00 97.62 180 VAL A N 1
ATOM 1185 C CA . VAL A 1 180 ? -1.764 7.395 8.306 1.00 97.62 180 VAL A CA 1
ATOM 1186 C C . VAL A 1 180 ? -2.960 8.332 8.357 1.00 97.62 180 VAL A C 1
ATOM 1188 O O . VAL A 1 180 ? -3.351 8.786 9.424 1.00 97.62 180 VAL A O 1
ATOM 1191 N N . THR A 1 181 ? -3.571 8.604 7.205 1.00 96.94 181 THR A N 1
ATOM 1192 C CA . THR A 1 181 ? -4.772 9.445 7.113 1.00 96.94 181 THR A CA 1
ATOM 1193 C C . THR A 1 181 ? -5.755 8.915 6.073 1.00 96.94 181 THR A C 1
ATOM 1195 O O . THR A 1 181 ? -5.358 8.296 5.089 1.00 96.94 181 THR A O 1
ATOM 1198 N N . GLY A 1 182 ? -7.048 9.196 6.253 1.00 96.06 182 GLY A N 1
ATOM 1199 C CA . GLY A 1 182 ? -8.081 8.937 5.244 1.00 96.06 182 GLY A CA 1
ATOM 1200 C C . GLY A 1 182 ? -8.399 7.461 4.985 1.00 96.06 182 GLY A C 1
ATOM 1201 O O . GLY A 1 182 ? -8.871 7.124 3.905 1.00 96.06 182 GLY A O 1
ATOM 1202 N N . ILE A 1 183 ? -8.151 6.577 5.946 1.00 97.94 183 ILE A N 1
ATOM 1203 C CA . ILE A 1 183 ? -8.485 5.157 5.846 1.00 97.94 183 ILE A CA 1
ATOM 1204 C C . ILE A 1 183 ? -9.982 4.959 6.056 1.00 97.94 183 ILE A C 1
ATOM 1206 O O . ILE A 1 183 ? -10.576 5.472 7.005 1.00 97.94 183 ILE A O 1
ATOM 1210 N N . THR A 1 184 ? -10.585 4.192 5.151 1.00 97.25 184 THR A N 1
ATOM 1211 C CA . THR A 1 184 ? -11.979 3.754 5.258 1.00 97.25 184 THR A CA 1
ATOM 1212 C C . THR A 1 184 ? -12.090 2.502 6.102 1.00 97.25 184 THR A C 1
ATOM 1214 O O . THR A 1 184 ? -12.899 2.453 7.027 1.00 97.25 184 THR A O 1
ATOM 1217 N N . THR A 1 185 ? -11.246 1.520 5.789 1.00 98.25 185 THR A N 1
ATOM 1218 C CA . THR A 1 185 ? -11.259 0.199 6.408 1.00 98.25 185 THR A CA 1
ATOM 1219 C C . THR A 1 185 ? -9.860 -0.149 6.886 1.00 98.25 185 THR A C 1
ATOM 1221 O O . THR A 1 185 ? -8.922 -0.173 6.097 1.00 98.25 185 THR A O 1
ATOM 1224 N N . LEU A 1 186 ? -9.717 -0.437 8.171 1.00 98.19 186 LEU A N 1
ATOM 1225 C CA . LEU A 1 186 ? -8.580 -1.163 8.714 1.00 98.19 186 LEU A CA 1
ATOM 1226 C C . LEU A 1 186 ? -8.923 -2.656 8.663 1.00 98.19 186 LEU A C 1
ATOM 1228 O O . LEU A 1 186 ? -9.827 -3.096 9.372 1.00 98.19 186 LEU A O 1
ATOM 1232 N N . ASP A 1 187 ? -8.246 -3.418 7.807 1.00 98.56 187 ASP A N 1
ATOM 1233 C CA . ASP A 1 187 ? -8.434 -4.863 7.681 1.00 98.56 187 ASP A CA 1
ATOM 1234 C C . ASP A 1 187 ? -7.339 -5.606 8.448 1.00 98.56 187 ASP A C 1
ATOM 1236 O O . ASP A 1 187 ? -6.161 -5.562 8.092 1.00 98.56 187 ASP A O 1
ATOM 1240 N N . VAL A 1 188 ? -7.754 -6.278 9.518 1.00 97.06 188 VAL A N 1
ATOM 1241 C CA . VAL A 1 188 ? -6.903 -7.107 10.381 1.00 97.06 188 VAL A CA 1
ATOM 1242 C C . VAL A 1 188 ? -7.378 -8.561 10.403 1.00 97.06 188 VAL A C 1
ATOM 1244 O O . VAL A 1 188 ? -6.988 -9.338 11.270 1.00 97.06 188 VAL A O 1
ATOM 1247 N N . SER A 1 189 ? -8.231 -8.942 9.450 1.00 96.56 189 SER A N 1
ATOM 1248 C CA . SER A 1 189 ? -8.851 -10.270 9.404 1.00 96.56 189 SER A CA 1
ATOM 1249 C C . SER A 1 189 ? -7.882 -11.412 9.085 1.00 96.56 189 SER A C 1
ATOM 1251 O O . SER A 1 189 ? -8.251 -12.576 9.210 1.00 96.56 189 SER A O 1
ATOM 1253 N N . ALA A 1 190 ? -6.640 -11.090 8.711 1.00 94.25 190 ALA A N 1
ATOM 1254 C CA . ALA A 1 190 ? -5.543 -12.045 8.568 1.00 94.25 190 ALA A CA 1
ATOM 1255 C C . ALA A 1 190 ? -4.896 -12.446 9.912 1.00 94.25 190 ALA A C 1
ATOM 1257 O O . ALA A 1 190 ? -3.965 -13.253 9.926 1.00 94.25 190 ALA A O 1
ATOM 1258 N N . GLY A 1 191 ? -5.341 -11.860 11.028 1.00 92.31 191 GLY A N 1
ATOM 1259 C CA . GLY A 1 191 ? -4.878 -12.198 12.369 1.00 92.31 191 GLY A CA 1
ATOM 1260 C C . GLY A 1 191 ? -5.294 -13.596 12.833 1.00 92.31 191 GLY A C 1
ATOM 1261 O O . GLY A 1 191 ? -6.058 -14.311 12.189 1.00 92.31 191 GLY A O 1
ATOM 1262 N N . SER A 1 192 ? -4.750 -13.993 13.982 1.00 94.06 192 SER A N 1
ATOM 1263 C CA . SER A 1 192 ? -5.133 -15.218 14.687 1.00 94.06 192 SER A CA 1
ATOM 1264 C C . SER A 1 192 ? -5.104 -14.942 16.186 1.00 94.06 192 SER A C 1
ATOM 1266 O O . SER A 1 192 ? -4.067 -15.098 16.835 1.00 94.06 192 SER A O 1
ATOM 1268 N N . GLY A 1 193 ? -6.231 -14.505 16.743 1.00 94.50 193 GLY A N 1
ATOM 1269 C CA . GLY A 1 193 ? -6.303 -14.065 18.138 1.00 94.50 193 GLY A CA 1
ATOM 1270 C C . GLY A 1 193 ? -5.684 -12.688 18.376 1.00 94.50 193 GLY A C 1
ATOM 1271 O O . GLY A 1 193 ? -5.287 -12.383 19.499 1.00 94.50 193 GLY A O 1
ATOM 1272 N N . THR A 1 194 ? -5.544 -11.867 17.331 1.00 95.50 194 THR A N 1
ATOM 1273 C CA . THR A 1 194 ? -4.939 -10.538 17.451 1.00 95.50 194 THR A CA 1
ATOM 1274 C C . THR A 1 194 ? -5.852 -9.606 18.243 1.00 95.50 194 THR A C 1
ATOM 1276 O O . THR A 1 194 ? -7.007 -9.387 17.883 1.00 95.50 194 THR A O 1
ATOM 1279 N N . ASN A 1 195 ? -5.318 -9.012 19.309 1.00 95.88 195 ASN A N 1
ATOM 1280 C CA . ASN A 1 195 ? -5.995 -7.971 20.069 1.00 95.88 195 ASN A CA 1
ATOM 1281 C C . ASN A 1 195 ? -5.679 -6.577 19.508 1.00 95.88 195 ASN A C 1
ATOM 1283 O O . ASN A 1 195 ? -4.548 -6.091 19.626 1.00 95.88 195 ASN A O 1
ATOM 1287 N N . VAL A 1 196 ? -6.683 -5.928 18.925 1.00 96.38 196 VAL A N 1
ATOM 1288 C CA . VAL A 1 196 ? -6.584 -4.594 18.328 1.00 96.38 196 VAL A CA 1
ATOM 1289 C C . VAL A 1 196 ? -6.862 -3.533 19.388 1.00 96.38 196 VAL A C 1
ATOM 1291 O O . VAL A 1 196 ? -7.971 -3.443 19.910 1.00 96.38 196 VAL A O 1
ATOM 1294 N N . ILE A 1 197 ? -5.862 -2.712 19.695 1.00 95.69 197 ILE A N 1
ATOM 1295 C CA . ILE A 1 197 ? -5.931 -1.660 20.712 1.00 95.69 197 ILE A CA 1
ATOM 1296 C C . ILE A 1 197 ? -6.100 -0.308 20.014 1.00 95.69 197 ILE A C 1
ATOM 1298 O O . ILE A 1 197 ? -5.247 0.081 19.215 1.00 95.69 197 ILE A O 1
ATOM 1302 N N . ILE A 1 198 ? -7.197 0.396 20.314 1.00 95.88 198 ILE A N 1
ATOM 1303 C CA . ILE A 1 198 ? -7.595 1.638 19.628 1.00 95.88 198 ILE A CA 1
ATOM 1304 C C . ILE A 1 198 ? -8.024 2.718 20.626 1.00 95.88 198 ILE A C 1
ATOM 1306 O O . ILE A 1 198 ? -8.760 2.443 21.575 1.00 95.88 198 ILE A O 1
ATOM 1310 N N . THR A 1 199 ? -7.629 3.964 20.369 1.00 94.81 199 THR A N 1
ATOM 1311 C CA . THR A 1 199 ? -8.120 5.172 21.049 1.00 94.81 199 THR A CA 1
ATOM 1312 C C . THR A 1 199 ? -8.947 6.062 20.112 1.00 94.81 199 THR A C 1
ATOM 1314 O O . THR A 1 199 ? -8.928 5.909 18.889 1.00 94.81 199 THR A O 1
ATOM 1317 N N . ALA A 1 200 ? -9.648 7.054 20.674 1.00 94.12 200 ALA A N 1
ATOM 1318 C CA . ALA A 1 200 ? -10.333 8.078 19.881 1.00 94.12 200 ALA A CA 1
ATOM 1319 C C . ALA A 1 200 ? -9.366 8.858 18.973 1.00 94.12 200 ALA A C 1
ATOM 1321 O O . ALA A 1 200 ? -9.717 9.201 17.845 1.00 94.12 200 ALA A O 1
ATOM 1322 N N . ASP A 1 201 ? -8.153 9.136 19.459 1.00 94.31 201 ASP A N 1
ATOM 1323 C CA . ASP A 1 201 ? -7.152 9.904 18.721 1.00 94.31 201 ASP A CA 1
ATOM 1324 C C . ASP A 1 201 ? -6.638 9.134 17.498 1.00 94.31 201 ASP A C 1
ATOM 1326 O O . ASP A 1 201 ? -6.555 9.701 16.411 1.00 94.31 201 ASP A O 1
ATOM 1330 N N . ASP A 1 202 ? -6.439 7.818 17.623 1.00 95.81 202 ASP A N 1
ATOM 1331 C CA . ASP A 1 202 ? -6.048 6.966 16.493 1.00 95.81 202 ASP A CA 1
ATOM 1332 C C . ASP A 1 202 ? -7.060 7.043 15.348 1.00 95.81 202 ASP A C 1
ATOM 1334 O O . ASP A 1 202 ? -6.699 7.253 14.189 1.00 95.81 202 ASP A O 1
ATOM 1338 N N . VAL A 1 203 ? -8.351 6.948 15.678 1.00 95.44 203 VAL A N 1
ATOM 1339 C CA . VAL A 1 203 ? -9.438 7.078 14.699 1.00 95.44 203 VAL A CA 1
ATOM 1340 C C . VAL A 1 203 ? -9.462 8.482 14.096 1.00 95.44 203 VAL A C 1
ATOM 1342 O O . VAL A 1 203 ? -9.758 8.634 12.911 1.00 95.44 203 VAL A O 1
ATOM 1345 N N . ARG A 1 204 ? -9.128 9.523 14.869 1.00 94.12 204 ARG A N 1
ATOM 1346 C CA . ARG A 1 204 ? -9.087 10.902 14.365 1.00 94.12 204 ARG A CA 1
ATOM 1347 C C . ARG A 1 204 ? -7.953 11.153 13.384 1.00 94.12 204 ARG A C 1
ATOM 1349 O O . ARG A 1 204 ? -8.159 11.881 12.409 1.00 94.12 204 ARG A O 1
ATOM 1356 N N . GLN A 1 205 ? -6.790 10.570 13.647 1.00 94.44 205 GLN A N 1
ATOM 1357 C CA . GLN A 1 205 ? -5.628 10.670 12.774 1.00 94.44 205 GLN A CA 1
ATOM 1358 C C . GLN A 1 205 ? -5.860 9.855 11.494 1.00 94.44 205 GLN A C 1
ATOM 1360 O O . GLN A 1 205 ? -5.801 10.400 10.389 1.00 94.44 205 GLN A O 1
ATOM 1365 N N . MET A 1 206 ? -6.254 8.588 11.642 1.00 95.69 206 MET A N 1
ATOM 1366 C CA . MET A 1 206 ? -6.332 7.642 10.530 1.00 95.69 206 MET A CA 1
ATOM 1367 C C . MET A 1 206 ? -7.622 7.712 9.722 1.00 95.69 206 MET A C 1
ATOM 1369 O O . MET A 1 206 ? -7.584 7.501 8.514 1.00 95.69 206 MET A O 1
ATOM 1373 N N . GLY A 1 207 ? -8.764 7.950 10.363 1.00 93.75 207 GLY A N 1
ATOM 1374 C CA . GLY A 1 207 ? -10.079 7.766 9.757 1.00 93.75 207 GLY A CA 1
ATOM 1375 C C . GLY A 1 207 ? -10.417 8.769 8.653 1.00 93.75 207 GLY A C 1
ATOM 1376 O O . GLY A 1 207 ? -9.844 9.866 8.531 1.00 93.75 207 GLY A O 1
ATOM 1377 N N . MET A 1 208 ? -11.418 8.413 7.852 1.00 91.62 208 MET A N 1
ATOM 1378 C CA . MET A 1 208 ? -12.029 9.336 6.898 1.00 91.62 208 MET A CA 1
ATOM 1379 C C . MET A 1 208 ? -12.890 10.388 7.606 1.00 91.62 208 MET A C 1
ATOM 1381 O O . MET A 1 208 ? -13.320 10.205 8.746 1.00 91.62 208 MET A O 1
ATOM 1385 N N . ALA A 1 209 ? -13.145 11.513 6.936 1.00 85.38 209 ALA A N 1
ATOM 1386 C CA . ALA A 1 209 ? -14.109 12.494 7.430 1.00 85.38 209 ALA A CA 1
ATOM 1387 C C . ALA A 1 209 ? -15.524 11.891 7.447 1.00 85.38 209 ALA A C 1
ATOM 1389 O O . ALA A 1 209 ? -15.989 11.384 6.430 1.00 85.38 209 ALA A O 1
ATOM 1390 N N . GLY A 1 210 ? -16.191 11.941 8.601 1.00 74.94 210 GLY A N 1
ATOM 1391 C CA . GLY A 1 210 ? -17.595 11.573 8.758 1.00 74.94 210 GLY A CA 1
ATOM 1392 C C . GLY A 1 210 ? -18.541 12.761 8.577 1.00 74.94 210 GLY A C 1
ATOM 1393 O O . GLY A 1 210 ? -18.127 13.884 8.286 1.00 74.94 210 GLY A O 1
ATOM 1394 N N . SER A 1 211 ? -19.839 12.523 8.787 1.00 70.12 211 SER A N 1
ATOM 1395 C CA . SER A 1 211 ? -20.832 13.600 8.856 1.00 70.12 211 SER A CA 1
ATOM 1396 C C . SER A 1 211 ? -20.615 14.430 10.128 1.00 70.12 211 SER A C 1
ATOM 1398 O O . SER A 1 211 ? -20.899 13.964 11.228 1.00 70.12 211 SER A O 1
ATOM 1400 N N . GLY A 1 212 ? -20.139 15.670 9.983 1.00 69.06 212 GLY A N 1
ATOM 1401 C CA . GLY A 1 212 ? -19.834 16.574 11.098 1.00 69.06 212 GLY A CA 1
ATOM 1402 C C . GLY A 1 212 ? -18.329 16.720 11.343 1.00 69.06 212 GLY A C 1
ATOM 1403 O O . GLY A 1 212 ? -17.558 16.825 10.395 1.00 69.06 212 GLY A O 1
ATOM 1404 N N . ILE A 1 213 ? -17.907 16.770 12.615 1.00 67.38 213 ILE A N 1
ATOM 1405 C CA . ILE A 1 213 ? -16.481 16.859 13.007 1.00 67.38 213 ILE A CA 1
ATOM 1406 C C . ILE A 1 213 ? -15.851 15.500 13.362 1.00 67.38 213 ILE A C 1
ATOM 1408 O O . ILE A 1 213 ? -14.691 15.450 13.790 1.00 67.38 213 ILE A O 1
ATOM 1412 N N . SER A 1 214 ? -16.627 14.416 13.258 1.00 82.38 214 SER A N 1
ATOM 1413 C CA . SER A 1 214 ? -16.187 13.078 13.632 1.00 82.38 214 SER A CA 1
ATOM 1414 C C . SER A 1 214 ? -15.414 12.416 12.497 1.00 82.38 214 SER A C 1
ATOM 1416 O O . SER A 1 214 ? -15.645 12.653 11.308 1.00 82.38 214 SER A O 1
ATOM 1418 N N . LYS A 1 215 ? -14.451 11.589 12.886 1.00 92.88 215 LYS A N 1
ATOM 1419 C CA . LYS A 1 215 ? -13.695 10.721 11.988 1.00 92.88 215 LYS A CA 1
ATOM 1420 C C . LYS A 1 215 ? -14.226 9.303 12.115 1.00 92.88 215 LYS A C 1
ATOM 1422 O O . LYS A 1 215 ? -14.531 8.877 13.226 1.00 92.88 215 LYS A O 1
ATOM 1427 N N . ILE A 1 216 ? -14.366 8.604 10.995 1.00 93.94 216 ILE A N 1
ATOM 1428 C CA . ILE A 1 216 ? -14.939 7.256 10.965 1.00 93.94 216 ILE A CA 1
ATOM 1429 C C . ILE A 1 216 ? -13.883 6.280 10.463 1.00 93.94 216 ILE A C 1
ATOM 1431 O O . ILE A 1 216 ? -13.203 6.555 9.472 1.00 93.94 216 ILE A O 1
ATOM 1435 N N . LEU A 1 217 ? -13.770 5.145 11.147 1.00 96.56 217 LEU A N 1
ATOM 1436 C CA . LEU A 1 217 ? -12.944 4.019 10.735 1.00 96.56 217 LEU A CA 1
ATOM 1437 C C . LEU A 1 217 ? -13.765 2.731 10.805 1.00 96.56 217 LEU A C 1
ATOM 1439 O O . LEU A 1 217 ? -14.283 2.372 11.862 1.00 96.56 217 LEU A O 1
ATOM 1443 N N . THR A 1 218 ? -13.863 2.021 9.686 1.00 97.25 218 THR A N 1
ATOM 1444 C CA . THR A 1 218 ? -14.346 0.640 9.698 1.00 97.25 218 THR A CA 1
ATOM 1445 C C . THR A 1 218 ? -13.199 -0.265 10.119 1.00 97.25 218 THR A C 1
ATOM 1447 O O . THR A 1 218 ? -12.104 -0.147 9.578 1.00 97.25 218 THR A O 1
ATOM 1450 N N . VAL A 1 219 ? -13.425 -1.170 11.064 1.00 97.94 219 VAL A N 1
ATOM 1451 C CA . VAL A 1 219 ? -12.441 -2.185 11.452 1.00 97.94 219 VAL A CA 1
ATOM 1452 C C . VAL A 1 219 ? -13.005 -3.546 11.074 1.00 97.94 219 VAL A C 1
ATOM 1454 O O . VAL A 1 219 ? -14.041 -3.968 11.594 1.00 97.94 219 VAL A O 1
ATOM 1457 N N . LYS A 1 220 ? -12.332 -4.208 10.134 1.00 98.12 220 LYS A N 1
ATOM 1458 C CA . LYS A 1 220 ? -12.684 -5.540 9.651 1.00 98.12 220 LYS A CA 1
ATOM 1459 C C . LYS A 1 220 ? -11.848 -6.583 10.382 1.00 98.12 220 LYS A C 1
ATOM 1461 O O . LYS A 1 220 ? -10.623 -6.570 10.294 1.00 98.12 220 LYS A O 1
ATOM 1466 N N . MET A 1 221 ? -12.531 -7.477 11.086 1.00 96.19 221 MET A N 1
ATOM 1467 C CA . MET A 1 221 ? -11.953 -8.551 11.899 1.00 96.19 221 MET A CA 1
ATOM 1468 C C . MET A 1 221 ? -12.629 -9.879 11.553 1.00 96.19 221 MET A C 1
ATOM 1470 O O . MET A 1 221 ? -13.803 -9.914 11.189 1.00 96.19 221 MET A O 1
ATOM 1474 N N . SER A 1 222 ? -11.909 -10.985 11.678 1.00 94.88 222 SER A N 1
ATOM 1475 C CA . SER A 1 222 ? -12.495 -12.321 11.761 1.00 94.88 222 SER A CA 1
ATOM 1476 C C . SER A 1 222 ? -13.139 -12.539 13.139 1.00 94.88 222 SER A C 1
ATOM 1478 O O . SER A 1 222 ? -13.142 -11.667 14.010 1.00 94.88 222 SER A O 1
ATOM 1480 N N . THR A 1 223 ? -13.686 -13.732 13.373 1.00 94.19 223 THR A N 1
ATOM 1481 C CA . THR A 1 223 ? -14.242 -14.108 14.681 1.00 94.19 223 THR A CA 1
ATOM 1482 C C . THR A 1 223 ? -13.180 -14.368 15.752 1.00 94.19 223 THR A C 1
ATOM 1484 O O . THR A 1 223 ? -13.542 -14.621 16.899 1.00 94.19 223 THR A O 1
ATOM 1487 N N . SER A 1 224 ? -11.895 -14.403 15.385 1.00 95.25 224 SER A N 1
ATOM 1488 C CA . SER A 1 224 ? -10.803 -14.749 16.299 1.00 95.25 224 SER A CA 1
ATOM 1489 C C . SER A 1 224 ? -10.151 -13.526 16.949 1.00 95.25 224 SER A C 1
ATOM 1491 O O . SER A 1 224 ? -9.616 -13.637 18.051 1.00 95.25 224 SER A O 1
ATOM 1493 N N . GLU A 1 225 ? -10.225 -12.360 16.305 1.00 96.31 225 GLU A N 1
ATOM 1494 C CA . GLU A 1 225 ? -9.661 -11.115 16.825 1.00 96.31 225 GLU A CA 1
ATOM 1495 C C . GLU A 1 225 ? -10.571 -10.472 17.877 1.00 96.31 225 GLU A C 1
ATOM 1497 O O . GLU A 1 225 ? -11.784 -10.690 17.924 1.00 96.31 225 GLU A O 1
ATOM 1502 N N . SER A 1 226 ? -9.974 -9.632 18.719 1.00 95.56 226 SER A N 1
ATOM 1503 C CA . SER A 1 226 ? -10.686 -8.844 19.723 1.00 95.56 226 SER A CA 1
ATOM 1504 C C . SER A 1 226 ? -10.402 -7.356 19.567 1.00 95.56 226 SER A C 1
ATOM 1506 O O . SER A 1 226 ? -9.303 -6.963 19.181 1.00 95.56 226 SER A O 1
ATOM 1508 N N . LEU A 1 227 ? -11.373 -6.522 19.940 1.00 95.38 227 LEU A N 1
ATOM 1509 C CA . LEU A 1 227 ? -11.198 -5.076 20.035 1.00 95.38 227 LEU A CA 1
ATOM 1510 C C . LEU A 1 227 ? -11.058 -4.646 21.498 1.00 95.38 227 LEU A C 1
ATOM 1512 O O . LEU A 1 227 ? -11.949 -4.883 22.315 1.00 95.38 227 LEU A O 1
ATOM 1516 N N . GLN A 1 228 ? -9.983 -3.928 21.797 1.00 95.38 228 GLN A N 1
ATOM 1517 C CA . GLN A 1 228 ? -9.770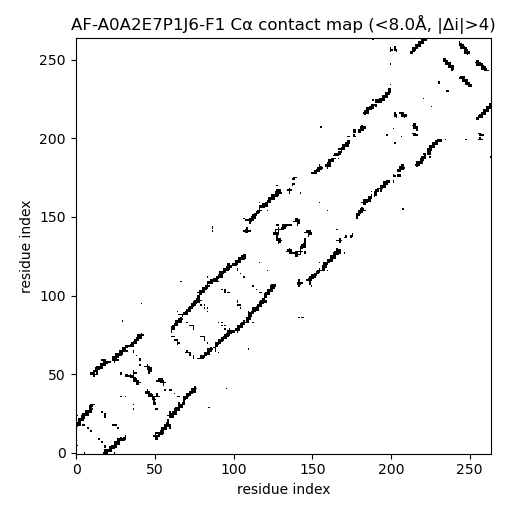 -3.226 23.053 1.00 95.38 228 GLN A CA 1
ATOM 1518 C C . GLN A 1 228 ? -9.808 -1.713 22.811 1.00 95.38 228 GLN A C 1
ATOM 1520 O O . GLN A 1 228 ? -8.909 -1.137 22.199 1.00 95.38 228 GLN A O 1
ATOM 1525 N N . ILE A 1 229 ? -10.839 -1.051 23.338 1.00 93.75 229 ILE A N 1
ATOM 1526 C CA . ILE A 1 229 ? -10.962 0.408 23.279 1.00 93.75 229 ILE A CA 1
ATOM 1527 C C . ILE A 1 229 ? -10.340 1.025 24.531 1.00 93.75 229 ILE A C 1
ATOM 1529 O O . ILE A 1 229 ? -10.760 0.738 25.653 1.00 93.75 229 ILE A O 1
ATOM 1533 N N . MET A 1 230 ? -9.357 1.898 24.331 1.00 89.31 230 MET A N 1
ATOM 1534 C CA . MET A 1 230 ? -8.681 2.641 25.389 1.00 89.31 230 MET A CA 1
ATOM 1535 C C . MET A 1 230 ? -9.234 4.068 25.463 1.00 89.31 230 MET A C 1
ATOM 1537 O O . MET A 1 230 ? -9.315 4.774 24.456 1.00 89.31 230 MET A O 1
ATOM 1541 N N . ALA A 1 231 ? -9.617 4.501 26.664 1.00 76.44 231 ALA A N 1
ATOM 1542 C CA . ALA A 1 231 ? -10.013 5.883 26.919 1.00 76.44 231 ALA A CA 1
ATOM 1543 C C . ALA A 1 231 ? -8.769 6.758 27.142 1.00 76.44 231 ALA A C 1
ATOM 1545 O O . ALA A 1 231 ? -7.888 6.391 27.921 1.00 76.44 231 ALA A O 1
ATOM 1546 N N . ASN A 1 232 ? -8.717 7.926 26.495 1.00 71.25 232 ASN A N 1
ATOM 1547 C CA . ASN A 1 232 ? -7.684 8.933 26.729 1.00 71.25 232 ASN A CA 1
ATOM 1548 C C . ASN A 1 232 ? -8.253 10.059 27.601 1.00 71.25 232 ASN A C 1
ATOM 1550 O O . ASN A 1 232 ? -9.088 10.848 27.167 1.00 71.25 232 ASN A O 1
ATOM 1554 N N . GLY A 1 233 ? -7.792 10.147 28.850 1.00 77.44 233 GLY A N 1
ATOM 1555 C CA . GLY A 1 233 ? -8.216 11.203 29.772 1.00 77.44 233 GLY A CA 1
ATOM 1556 C C . GLY A 1 233 ? -9.715 11.151 30.089 1.00 77.44 233 GLY A C 1
ATOM 1557 O O . GLY A 1 233 ? -10.196 10.159 30.629 1.00 77.44 233 GLY A O 1
ATOM 1558 N N . SER A 1 234 ? -10.430 12.239 29.789 1.00 71.56 234 SER A N 1
ATOM 1559 C CA . SER A 1 234 ? -11.871 12.390 30.062 1.00 71.56 234 SER A CA 1
ATOM 1560 C C . SER A 1 234 ? -12.775 11.888 28.931 1.00 71.56 234 SER A C 1
ATOM 1562 O O . SER A 1 234 ? -13.996 12.024 29.027 1.00 71.56 234 SER A O 1
ATOM 1564 N N . ASP A 1 235 ? -12.198 11.360 27.853 1.00 82.75 235 ASP A N 1
ATOM 1565 C CA . ASP A 1 235 ? -12.971 10.807 26.748 1.00 82.75 235 ASP A CA 1
ATOM 1566 C C . ASP A 1 235 ? -13.699 9.534 27.195 1.00 82.75 235 ASP A C 1
ATOM 1568 O O . ASP A 1 235 ? -13.174 8.722 27.960 1.00 82.75 235 ASP A O 1
ATOM 1572 N N . HIS A 1 236 ? -14.912 9.338 26.688 1.00 85.25 236 HIS A N 1
ATOM 1573 C CA . HIS A 1 236 ? -15.677 8.112 26.898 1.00 85.25 236 HIS A CA 1
ATOM 1574 C C . HIS A 1 236 ? -16.191 7.571 25.568 1.00 85.25 236 HIS A C 1
ATOM 1576 O O . HIS A 1 236 ? -16.253 8.291 24.569 1.00 85.25 236 HIS A O 1
ATOM 1582 N N . TYR A 1 237 ? -16.564 6.293 25.554 1.00 89.31 237 TYR A N 1
ATOM 1583 C CA . TYR A 1 237 ? -17.177 5.667 24.392 1.00 89.31 237 TYR A CA 1
ATOM 1584 C C . TYR A 1 237 ? -18.561 5.120 24.723 1.00 89.31 237 TYR A C 1
ATOM 1586 O O . TYR A 1 237 ? -18.841 4.711 25.852 1.00 89.31 237 TYR A O 1
ATOM 1594 N N . VAL A 1 238 ? -19.423 5.106 23.713 1.00 89.62 238 VAL A N 1
ATOM 1595 C CA . VAL A 1 238 ? -20.765 4.533 23.773 1.00 89.62 238 VAL A CA 1
ATOM 1596 C C . VAL A 1 238 ? -20.871 3.478 22.684 1.00 89.62 238 VAL A C 1
ATOM 1598 O O . VAL A 1 238 ? -20.634 3.761 21.510 1.00 89.62 238 VAL A O 1
ATOM 1601 N N . TYR A 1 239 ? -21.226 2.260 23.083 1.00 90.88 239 TYR A N 1
ATOM 1602 C CA . TYR A 1 239 ? -21.668 1.221 22.160 1.00 90.88 239 TYR A CA 1
ATOM 1603 C C . TYR A 1 239 ? -23.149 1.435 21.843 1.00 90.88 239 TYR A C 1
ATOM 1605 O O . TYR A 1 239 ? -23.941 1.627 22.769 1.00 90.88 239 TYR A O 1
ATOM 1613 N N . PHE A 1 240 ? -23.532 1.387 20.566 1.00 87.62 240 PHE A N 1
ATOM 1614 C CA . PHE A 1 240 ? -24.933 1.495 20.153 1.00 87.62 240 PHE A CA 1
ATOM 1615 C C . PHE A 1 240 ? -25.566 0.103 20.015 1.00 87.62 240 PHE A C 1
ATOM 1617 O O . PHE A 1 240 ? -25.268 -0.611 19.049 1.00 87.62 240 PHE A O 1
ATOM 1624 N N . PRO A 1 241 ? -26.474 -0.297 20.928 1.00 82.19 241 PRO A N 1
ATOM 1625 C CA . PRO A 1 241 ? -27.110 -1.608 20.866 1.00 82.19 241 PRO A CA 1
ATOM 1626 C C . PRO A 1 241 ? -27.872 -1.808 19.552 1.00 82.19 241 PRO A C 1
ATOM 1628 O O . PRO A 1 241 ? -28.577 -0.911 19.094 1.00 82.19 241 PRO A O 1
ATOM 1631 N N . GLY A 1 242 ? -27.746 -2.995 18.954 1.00 83.06 242 GLY A N 1
ATOM 1632 C CA . GLY A 1 242 ? -28.356 -3.314 17.655 1.00 83.06 242 GLY A CA 1
ATOM 1633 C C . GLY A 1 242 ? -27.524 -2.881 16.443 1.00 83.06 242 GLY A C 1
ATOM 1634 O O . GLY A 1 242 ? -27.933 -3.120 15.310 1.00 83.06 242 GLY A O 1
ATOM 1635 N N . THR A 1 243 ? -26.351 -2.292 16.678 1.00 89.75 243 THR A N 1
ATOM 1636 C CA . THR A 1 243 ? -25.337 -2.004 15.658 1.00 89.75 243 THR A CA 1
ATOM 1637 C C . THR A 1 243 ? -24.001 -2.644 16.047 1.00 89.75 243 THR A C 1
ATOM 1639 O O . THR A 1 243 ? -23.887 -3.327 17.070 1.00 89.75 243 THR A O 1
ATOM 1642 N N . THR A 1 244 ? -22.975 -2.390 15.245 1.00 90.56 244 THR A N 1
ATOM 1643 C CA . THR A 1 244 ? -21.575 -2.709 15.536 1.00 90.56 244 THR A CA 1
ATOM 1644 C C . THR A 1 244 ? -20.733 -1.443 15.750 1.00 90.56 244 THR A C 1
ATOM 1646 O O . THR A 1 244 ? -19.508 -1.479 15.626 1.00 90.56 244 THR A O 1
ATOM 1649 N N . ASP A 1 245 ? -21.392 -0.325 16.078 1.00 93.25 245 ASP A N 1
ATOM 1650 C CA . ASP A 1 245 ? -20.766 0.989 16.205 1.00 93.25 245 ASP A CA 1
ATOM 1651 C C . ASP A 1 245 ? -20.344 1.312 17.642 1.00 93.25 245 ASP A C 1
ATOM 1653 O O . ASP A 1 245 ? -21.096 1.117 18.605 1.00 93.25 245 ASP A O 1
ATOM 1657 N N . TYR A 1 246 ? -19.168 1.928 17.754 1.00 93.75 246 TYR A N 1
ATOM 1658 C CA . TYR A 1 246 ? -18.651 2.552 18.969 1.00 93.75 246 TYR A CA 1
ATOM 1659 C C . TYR A 1 246 ? -18.342 4.021 18.671 1.00 93.75 246 TYR A C 1
ATOM 1661 O O . TYR A 1 246 ? -17.465 4.312 17.858 1.00 93.75 246 TYR A O 1
ATOM 1669 N N . ALA A 1 247 ? -19.047 4.957 19.311 1.00 92.81 247 ALA A N 1
ATOM 1670 C CA . ALA A 1 247 ? -18.751 6.387 19.192 1.00 92.81 247 ALA A CA 1
ATOM 1671 C C . ALA A 1 247 ? -17.962 6.895 20.393 1.00 92.81 247 ALA A C 1
ATOM 1673 O O . ALA A 1 247 ? -18.251 6.535 21.533 1.00 92.81 247 ALA A O 1
ATOM 1674 N N . PHE A 1 248 ? -17.003 7.771 20.119 1.00 92.88 248 PHE A N 1
ATOM 1675 C CA . PHE A 1 248 ? -16.176 8.447 21.106 1.00 92.88 248 PHE A CA 1
ATOM 1676 C C . PHE A 1 248 ? -16.664 9.872 21.308 1.00 92.88 248 PHE A C 1
ATOM 1678 O O . PHE A 1 248 ? -16.865 10.611 20.339 1.00 92.88 248 PHE A O 1
ATOM 1685 N N . TYR A 1 249 ? -16.776 10.274 22.566 1.00 91.75 249 TYR A N 1
ATOM 1686 C CA . TYR A 1 249 ? -17.230 11.593 22.970 1.00 91.75 249 TYR A CA 1
ATOM 1687 C C . TYR A 1 249 ? -16.171 12.275 23.828 1.00 91.75 249 TYR A C 1
ATOM 1689 O O . TYR A 1 249 ? -15.605 11.666 24.738 1.00 91.75 249 TYR A O 1
ATOM 1697 N N . ASN A 1 250 ? -15.934 13.556 23.546 1.00 89.81 250 ASN A N 1
ATOM 1698 C CA . ASN A 1 250 ? -15.067 14.389 24.374 1.00 89.81 250 ASN A CA 1
ATOM 1699 C C . ASN A 1 250 ? -15.767 14.819 25.678 1.00 89.81 250 ASN A C 1
ATOM 1701 O O . ASN A 1 250 ? -16.958 14.578 25.884 1.00 89.81 250 ASN A O 1
ATOM 1705 N N . ALA A 1 251 ? -15.044 15.545 26.534 1.00 88.50 251 ALA A N 1
ATOM 1706 C CA . ALA A 1 251 ? -15.566 16.073 27.801 1.00 88.50 251 ALA A CA 1
ATOM 1707 C C . ALA A 1 251 ? -16.797 17.001 27.662 1.00 88.50 251 ALA A C 1
ATOM 1709 O O . ALA A 1 251 ? -17.528 17.197 28.631 1.00 88.50 251 ALA A O 1
ATOM 1710 N N . SER A 1 252 ? -17.042 17.560 26.472 1.00 90.44 252 SER A N 1
ATOM 1711 C CA . SER A 1 252 ? -18.212 18.394 26.157 1.00 90.44 252 SER A CA 1
ATOM 1712 C C . SER A 1 252 ? -19.376 17.594 25.553 1.00 90.44 252 SER A C 1
ATOM 1714 O O . SER A 1 252 ? -20.329 18.193 25.059 1.00 90.44 252 SER A O 1
ATOM 1716 N N . ASN A 1 253 ? -19.314 16.256 25.574 1.00 89.12 253 ASN A N 1
ATOM 1717 C CA . ASN A 1 253 ? -20.292 15.338 24.978 1.00 89.12 253 ASN A CA 1
ATOM 1718 C C . ASN A 1 253 ? -20.482 15.519 23.464 1.00 89.12 253 ASN A C 1
ATOM 1720 O O . ASN A 1 253 ? -21.561 15.273 22.923 1.00 89.12 253 ASN A O 1
ATOM 1724 N N . GLN A 1 254 ? -19.431 15.935 22.762 1.00 90.81 254 GLN A N 1
ATOM 1725 C CA . GLN A 1 254 ? -19.426 16.004 21.307 1.00 90.81 254 GLN A CA 1
ATOM 1726 C C . GLN A 1 254 ? -18.768 14.751 20.730 1.00 90.81 254 GLN A C 1
ATOM 1728 O O . GLN A 1 254 ? -17.679 14.379 21.167 1.00 90.81 254 GLN A O 1
ATOM 1733 N N . GLU A 1 255 ? -19.409 14.120 19.740 1.00 92.50 255 GLU A N 1
ATOM 1734 C CA . GLU A 1 255 ? -18.823 12.981 19.025 1.00 92.50 255 GLU A CA 1
ATOM 1735 C C . GLU A 1 255 ? -17.577 13.442 18.256 1.00 92.50 255 GLU A C 1
ATOM 1737 O O . GLU A 1 255 ? -17.646 14.346 17.417 1.00 92.50 255 GLU A O 1
ATOM 1742 N N . ILE A 1 256 ? -16.435 12.821 18.544 1.00 91.81 256 ILE A N 1
ATOM 1743 C CA . ILE A 1 256 ? -15.136 13.171 17.950 1.00 91.81 256 ILE A CA 1
ATOM 1744 C C . ILE A 1 256 ? -14.582 12.086 17.026 1.00 91.81 256 ILE A C 1
ATOM 1746 O O . ILE A 1 256 ? -13.738 12.390 16.178 1.00 91.81 256 ILE A O 1
ATOM 1750 N N . ALA A 1 257 ? -15.056 10.850 17.173 1.00 94.38 257 ALA A N 1
ATOM 1751 C CA . ALA A 1 257 ? -14.655 9.696 16.381 1.00 94.38 257 ALA A CA 1
ATOM 1752 C C . ALA A 1 257 ? -15.701 8.579 16.472 1.00 94.38 257 ALA A C 1
ATOM 1754 O O . ALA A 1 257 ? -16.469 8.521 17.434 1.00 94.38 257 ALA A O 1
ATOM 1755 N N . ARG A 1 258 ? -15.690 7.666 15.500 1.00 94.25 258 ARG A N 1
ATOM 1756 C CA . ARG A 1 258 ? -16.534 6.472 15.478 1.00 94.25 258 ARG A CA 1
ATOM 1757 C C . ARG A 1 258 ? -15.809 5.290 14.846 1.00 94.25 258 ARG A C 1
ATOM 1759 O O . ARG A 1 258 ? -15.161 5.436 13.811 1.00 94.25 258 ARG A O 1
ATOM 1766 N N . ILE A 1 259 ? -15.974 4.120 15.448 1.00 95.44 259 ILE A N 1
ATOM 1767 C CA . ILE A 1 259 ? -15.587 2.833 14.874 1.00 95.44 259 ILE A CA 1
ATOM 1768 C C . ILE A 1 259 ? -16.846 2.104 14.424 1.00 95.44 259 ILE A C 1
ATOM 1770 O O . ILE A 1 259 ? -17.812 2.043 15.182 1.00 95.44 259 ILE A O 1
ATOM 1774 N N . HIS A 1 260 ? -16.801 1.530 13.226 1.00 95.38 260 HIS A N 1
ATOM 1775 C CA . HIS A 1 260 ? -17.780 0.562 12.740 1.00 95.38 260 HIS A CA 1
ATOM 1776 C C . HIS A 1 260 ? -17.110 -0.810 12.640 1.00 95.38 260 HIS A C 1
ATOM 1778 O O . HIS A 1 260 ? -16.121 -0.949 11.919 1.00 95.38 260 HIS A O 1
ATOM 1784 N N . LEU A 1 261 ? -17.598 -1.822 13.360 1.00 95.50 261 LEU A N 1
ATOM 1785 C CA . LEU A 1 261 ? -17.045 -3.174 13.244 1.00 95.50 261 LEU A CA 1
ATOM 1786 C C . LEU A 1 261 ? -17.761 -3.980 12.169 1.00 95.50 261 LEU A C 1
ATOM 1788 O O . LEU A 1 261 ? -18.990 -4.019 12.121 1.00 95.50 261 LEU A O 1
ATOM 1792 N N . VAL A 1 262 ? -16.982 -4.684 11.355 1.00 95.88 262 VAL A N 1
ATOM 1793 C CA . VAL A 1 262 ? -17.493 -5.646 10.376 1.00 95.88 262 VAL A CA 1
ATOM 1794 C C . VAL A 1 262 ? -16.759 -6.970 10.517 1.00 95.88 262 VAL A C 1
ATOM 1796 O O . VAL A 1 262 ? -15.550 -7.006 10.754 1.00 95.88 262 VAL A O 1
ATOM 1799 N N . THR A 1 263 ? -17.502 -8.064 10.380 1.00 91.00 263 THR A N 1
ATOM 1800 C CA . THR A 1 263 ? -16.920 -9.406 10.327 1.00 91.00 263 THR A CA 1
ATOM 1801 C C . THR A 1 263 ? -16.490 -9.715 8.895 1.00 91.00 263 THR A C 1
ATOM 1803 O O . THR A 1 263 ? -17.208 -9.366 7.956 1.00 91.00 263 THR A O 1
ATOM 1806 N N . ALA A 1 264 ? -15.304 -10.305 8.745 1.00 84.38 264 ALA A N 1
ATOM 1807 C CA . ALA A 1 264 ? -14.730 -10.715 7.465 1.00 84.38 264 ALA A CA 1
ATOM 1808 C C . ALA A 1 264 ? -15.491 -11.857 6.780 1.00 84.38 264 ALA A C 1
ATOM 1810 O O . ALA A 1 264 ? -16.072 -12.705 7.497 1.00 84.38 264 ALA A O 1
#

Mean predicted aligned error: 4.08 Å

Sequence (264 aa):
GSAGSDTFYANSAANVFNGGAGGSDTVSYLYSTGSAITASLVSGAGGSGGDASGDSYVGIANLEGSANVDSTLTGNSAANVLSARGTATTNVLSGGGASSGTDVFNVVDGGHNSVTVGSGSNLINVSAGSHSSAGAQSDMVNQTTGTSNINSISGGAGVTTLHFADLGASLNLSNFSSKVTGITTLDVSAGSGTNVIITADDVRQMGMAGSGISKILTVKMSTSESLQIMANGSDHYVYFPGTTDYAFYNASNQEIARIHLVTA

pLDDT: mean 94.56, std 5.62, range [67.38, 98.94]

Nearest PDB structures (foldseek):
  1go8-assembly1_P-2  TM=3.700E-01  e=7.199E-04  Dickeya chrysanthemi
  3hbu-assembly1_P  TM=3.577E-01  e=8.754E-04  Dickeya chrysanthemi
  1k7i-assembly1_A  TM=3.351E-01  e=1.118E-03  Dickeya chrysanthemi
  3a70-assembly1_A  TM=2.131E-01  e=1.551E+00  Pseudomonas sp. MIS38
  2ml1-assembly1_A  TM=2.161E-01  e=2.079E+00  Azotobacter vinelandii

Secondary structure (DSSP, 8-state):
--SS--EEEP-SS--EEE--SSS-EEEE-TT--SS-EEEE-STTTEEESGGGTT-EEESEEEEE--SSS-EEEE--SS--EEE--SSS-EEEEE----SSSEEEEE-SSSSEEEEE--SSEEEEEEE--TTSTT-S-SS-B-TTT-SB-EEEEE-TTSEEEEEEES--SEEEGGGTGGGEE-BSEEE-TT-SS-EEEEEHHHHHHHBEE-SSS-EEEEEEE-SS-EEEEEP-TT-EEEE-TTSSEEEEE-TTS-EEEEEEEEE-